Protein AF-A0A7S0VE17-F1 (afdb_monomer)

Organism: NCBI:txid464990

Solvent-accessible surface area (backbone atoms only — not comparable to full-atom values): 16780 Å² total; per-residue (Å²): 144,73,72,79,70,65,70,71,72,68,71,77,68,76,88,49,79,83,66,73,62,49,96,49,45,29,38,53,31,46,80,70,51,52,77,35,97,56,51,27,47,42,39,51,34,62,73,47,66,55,60,47,81,55,97,89,30,72,47,48,96,43,49,36,30,63,94,90,45,58,35,75,76,34,71,65,44,53,53,54,26,74,38,60,50,31,29,39,38,34,48,40,56,82,88,60,76,95,83,71,59,54,92,38,72,60,23,47,42,59,44,38,19,27,15,42,39,12,38,38,39,37,29,15,44,70,60,48,46,49,49,49,21,65,56,69,73,51,69,64,40,72,39,59,82,83,74,54,64,54,61,22,37,53,44,92,81,49,59,78,60,46,67,83,36,69,62,64,43,78,58,51,76,85,46,40,42,33,28,30,53,88,34,53,59,81,52,51,44,70,33,19,30,50,99,51,22,29,40,25,36,36,32,46,41,25,30,26,52,44,94,50,86,96,49,72,65,38,82,46,54,58,86,49,34,68,57,36,39,74,72,75,23,60,49,39,49,18,31,46,33,42,35,12,46,33,48,67,67,83,81,87,57,72,62,53,50,49,51,53,21,58,56,37,59,54,23,72,84,55,56,70,73,57,82,82,77,85,80,80,80,80,78,78,83,78,86,81,85,86,86,87,84,137

Mean predicted aligned error: 10.0 Å

Radius of gyration: 21.54 Å; Cα contacts (8 Å, |Δi|>4): 539; chains: 1; bounding box: 87×43×61 Å

Secondary structure (DSSP, 8-state):
--STTGGGS----TT-SS----TTEEEE--HHHHT-SSSHHHHHHHHTT--EEETTEEE-TTEE-BTTB-GGGSHHHHHHHSSSS-EEEE---SS------TTSHHHHHHHHHHHTT-EEEE--SHHHHHHHHHHHT----BPPTTT---PEEEPS---GGGTTS-SEE---GGGB--EEGGGPPTTEEEEEE-SSEEEEEEEEEEEE--SSTTPPPEEE-TTTHHHHHHTT--EEEEEEEEE-B---SPSP-HHHHHHHHHHHTT-HHHHTTS--------------------

pLDDT: mean 80.62, std 21.05, range [25.28, 98.31]

Foldseek 3Di:
DPPPPVVVPPPPPPPDVVAAFFPQEAEAAEPVNFQDCAFQSVLLCVLNVAADDDPNTGDHPRYQDDDPDHRLNDPVLVVLLQAAQHEYEYAPPPPDQDDDDCQDPSLLSVLSNFQNAYEYEYAADPSVVVVCCRSQVAQWAWDDCPPDADFWAFDPDDQPLCPSADRTAHRDDQQFTWIFPVRADAQKDAGTHDPTTGQKIKHKWKWWADPDPPDGTDTDHPVCQVVSVVVVIHMGIYMYIYRHGNSRDDDDHSVSSVSSSSSCSSHPVSVVPDDDDDPDDPDDDDDDDDDDDD

Sequence (294 aa):
SGEASELLLKSHLAAHEPYSPPSNMYLWWGDTTNHRFAGSGEHIRHTLQMGTIEGGEWRDPMFMGNNGVAAFRSQRFRRISESCCSTIVFPPFEWDFPVYNTHKIIGQRLRNYVANGNMLVLTGGIMEIEFINRYYFFNIEPADGNYSPGPFNMLPDVPAAMKECPRVLPQKGIAVTAVKKESLPSGAQVLWGTPRSSAVFQIKFCEAENSMEGMPPVKVLPRDCPASEKAGRPCSCGHVMYIGYNFQEQYPTRYDQVLRAAAEVMAPNYSALKPAHPHGTKLHASTGGGGGGE

Structure (mmCIF, N/CA/C/O backbone):
data_AF-A0A7S0VE17-F1
#
_entry.id   AF-A0A7S0VE17-F1
#
loop_
_atom_site.group_PDB
_atom_site.id
_atom_site.type_symbol
_atom_site.label_atom_id
_atom_site.label_alt_id
_atom_site.label_comp_id
_atom_site.label_asym_id
_atom_site.label_entity_id
_atom_site.label_seq_id
_atom_site.pdbx_PDB_ins_code
_atom_site.Cartn_x
_atom_site.Cartn_y
_atom_site.Cartn_z
_atom_site.occupancy
_atom_site.B_iso_or_equiv
_atom_site.auth_seq_id
_atom_site.auth_comp_id
_atom_site.auth_asym_id
_atom_site.auth_atom_id
_atom_site.pdbx_PDB_model_num
ATOM 1 N N . SER A 1 1 ? 16.541 -20.727 -34.807 1.00 39.53 1 SER A N 1
ATOM 2 C CA . SER A 1 1 ? 16.783 -20.120 -33.479 1.00 39.53 1 SER A CA 1
ATOM 3 C C . SER A 1 1 ? 16.076 -18.766 -33.312 1.00 39.53 1 SER A C 1
ATOM 5 O O . SER A 1 1 ? 16.600 -17.897 -32.631 1.00 39.53 1 SER A O 1
ATOM 7 N N . GLY A 1 2 ? 14.866 -18.585 -33.866 1.00 34.31 2 GLY A N 1
ATOM 8 C CA . GLY A 1 2 ? 14.138 -17.303 -33.817 1.00 34.31 2 GLY A CA 1
ATOM 9 C C . GLY A 1 2 ? 12.806 -17.318 -33.055 1.00 34.31 2 GLY A C 1
ATOM 10 O O . GLY A 1 2 ? 12.307 -16.257 -32.717 1.00 34.31 2 GLY A O 1
ATOM 11 N N . GLU A 1 3 ? 12.242 -18.484 -32.727 1.00 30.81 3 GLU A N 1
ATOM 12 C CA . GLU A 1 3 ? 10.857 -18.575 -32.216 1.00 30.81 3 GLU A CA 1
ATOM 13 C C . GLU A 1 3 ? 10.717 -18.528 -30.684 1.00 30.81 3 GLU A C 1
ATOM 15 O O . GLU A 1 3 ? 9.620 -18.341 -30.167 1.00 30.81 3 GLU A O 1
ATOM 20 N N . ALA A 1 4 ? 11.809 -18.654 -29.924 1.00 33.19 4 ALA A N 1
ATOM 21 C CA . ALA A 1 4 ? 11.736 -18.682 -28.458 1.00 33.19 4 ALA A CA 1
ATOM 22 C C . ALA A 1 4 ? 11.635 -17.285 -27.808 1.00 33.19 4 ALA A C 1
ATOM 24 O O . ALA A 1 4 ? 11.256 -17.181 -26.644 1.00 33.19 4 ALA A O 1
ATOM 25 N N . SER A 1 5 ? 11.958 -16.212 -28.543 1.00 38.53 5 SER A N 1
ATOM 26 C CA . SER A 1 5 ? 11.985 -14.843 -27.998 1.00 38.53 5 SER A CA 1
ATOM 27 C C . SER A 1 5 ? 10.637 -14.119 -28.124 1.00 38.53 5 SER A C 1
ATOM 29 O O . SER A 1 5 ? 10.298 -13.285 -27.289 1.00 38.53 5 SER A O 1
ATOM 31 N N . GLU A 1 6 ? 9.818 -14.478 -29.117 1.00 31.83 6 GLU A N 1
ATOM 32 C CA . GLU A 1 6 ? 8.491 -13.875 -29.329 1.00 31.83 6 GLU A CA 1
ATOM 33 C C . GLU A 1 6 ? 7.414 -14.435 -28.383 1.00 31.83 6 GLU A C 1
ATOM 35 O O . GLU A 1 6 ? 6.418 -13.772 -28.088 1.00 31.83 6 GLU A O 1
ATOM 40 N N . LEU A 1 7 ? 7.634 -15.631 -27.829 1.00 31.94 7 LEU A N 1
ATOM 41 C CA . LEU A 1 7 ? 6.684 -16.310 -26.942 1.00 31.94 7 LEU A CA 1
ATOM 42 C C . LEU A 1 7 ? 6.695 -15.796 -25.490 1.00 31.94 7 LEU A C 1
ATOM 44 O O . LEU A 1 7 ? 5.821 -16.162 -24.706 1.00 31.94 7 LEU A O 1
ATOM 48 N N . LEU A 1 8 ? 7.638 -14.919 -25.129 1.00 34.59 8 LEU A N 1
ATOM 49 C CA . LEU A 1 8 ? 7.691 -14.262 -23.814 1.00 34.59 8 LEU A CA 1
ATOM 50 C C . LEU A 1 8 ? 7.030 -12.875 -23.791 1.00 34.59 8 LEU A C 1
ATOM 52 O O . LEU A 1 8 ? 6.874 -12.310 -22.708 1.00 34.59 8 LEU A O 1
ATOM 56 N N . LEU A 1 9 ? 6.602 -12.351 -24.947 1.00 34.59 9 LEU A N 1
ATOM 57 C CA . LEU A 1 9 ? 5.995 -11.018 -25.069 1.00 34.59 9 LEU A CA 1
ATOM 58 C C . LEU A 1 9 ? 4.461 -11.021 -25.166 1.00 34.59 9 LEU A C 1
ATOM 60 O O . LEU A 1 9 ? 3.848 -9.962 -25.239 1.00 34.59 9 LEU A O 1
ATOM 64 N N . LYS A 1 10 ? 3.821 -12.195 -25.120 1.00 34.25 10 LYS A N 1
ATOM 65 C CA . LYS A 1 10 ? 2.372 -12.321 -24.904 1.00 34.25 10 LYS A CA 1
ATOM 66 C C . LYS A 1 10 ? 2.094 -12.580 -23.425 1.00 34.25 10 LYS A C 1
ATOM 68 O O . LYS A 1 10 ? 1.524 -13.603 -23.051 1.00 34.25 10 LYS A O 1
ATOM 73 N N . SER A 1 11 ? 2.519 -11.666 -22.552 1.00 37.28 11 SER A N 1
ATOM 74 C CA . SER A 1 11 ? 1.930 -11.600 -21.216 1.00 37.28 11 SER A CA 1
ATOM 75 C C . SER A 1 11 ? 0.496 -11.114 -21.398 1.00 37.28 11 SER A C 1
ATOM 77 O O . SER A 1 11 ? 0.234 -9.926 -21.535 1.00 37.28 11 SER A O 1
ATOM 79 N N . HIS A 1 12 ? -0.428 -12.069 -21.487 1.00 38.47 12 HIS A N 1
ATOM 80 C CA . HIS A 1 12 ? -1.866 -11.853 -21.557 1.00 38.47 12 HIS A CA 1
ATOM 81 C C . HIS A 1 12 ? -2.303 -10.748 -20.578 1.00 38.47 12 HIS A C 1
ATOM 83 O O . HIS A 1 12 ? -2.463 -10.994 -19.388 1.00 38.47 12 HIS A O 1
ATOM 89 N N . LEU A 1 13 ? -2.520 -9.534 -21.091 1.00 42.06 13 LEU A N 1
ATOM 90 C CA . LEU A 1 13 ? -3.211 -8.418 -20.430 1.00 42.06 13 LEU A CA 1
ATOM 91 C C . LEU A 1 13 ? -4.742 -8.634 -20.451 1.00 42.06 13 LEU A C 1
ATOM 93 O O . LEU A 1 13 ? -5.522 -7.693 -20.386 1.00 42.06 13 LEU A O 1
ATOM 97 N N . ALA A 1 14 ? -5.183 -9.888 -20.578 1.00 40.91 14 ALA A N 1
ATOM 98 C CA . ALA A 1 14 ? -6.466 -10.255 -21.167 1.00 40.91 14 ALA A CA 1
ATOM 99 C C . ALA A 1 14 ? -7.702 -10.034 -20.280 1.00 40.91 14 ALA A C 1
ATOM 101 O O . ALA A 1 14 ? -8.803 -10.325 -20.733 1.00 40.91 14 ALA A O 1
ATOM 102 N N . ALA A 1 15 ? -7.575 -9.537 -19.048 1.00 45.28 15 ALA A N 1
ATOM 103 C CA . ALA A 1 15 ? -8.759 -9.387 -18.202 1.00 45.28 15 ALA A CA 1
ATOM 104 C C . ALA A 1 15 ? -9.607 -8.156 -18.572 1.00 45.28 15 ALA A C 1
ATOM 106 O O . ALA A 1 15 ? -10.829 -8.245 -18.539 1.00 45.28 15 ALA A O 1
ATOM 107 N N . HIS A 1 16 ? -8.997 -7.041 -18.988 1.00 48.03 16 HIS A N 1
ATOM 108 C CA . HIS A 1 16 ? -9.718 -5.799 -19.281 1.00 48.03 16 HIS A CA 1
ATOM 109 C C . HIS A 1 16 ? -8.910 -4.929 -20.248 1.00 48.03 16 HIS A C 1
ATOM 111 O O . HIS A 1 16 ? -8.152 -4.075 -19.802 1.00 48.03 16 HIS A O 1
ATOM 117 N N . GLU A 1 17 ? -9.042 -5.132 -21.562 1.00 53.75 17 GLU A N 1
ATOM 118 C CA . GLU A 1 17 ? -8.646 -4.106 -22.534 1.00 53.75 17 GLU A CA 1
ATOM 119 C C . GLU A 1 17 ? -9.876 -3.506 -23.239 1.00 53.75 17 GLU A C 1
ATOM 121 O O . GLU A 1 17 ? -10.724 -4.262 -23.720 1.00 53.75 17 GLU A O 1
ATOM 126 N N . PRO A 1 18 ? -9.977 -2.163 -23.318 1.00 66.56 18 PRO A N 1
ATOM 127 C CA . PRO A 1 18 ? -9.096 -1.201 -22.652 1.00 66.56 18 PRO A CA 1
ATOM 128 C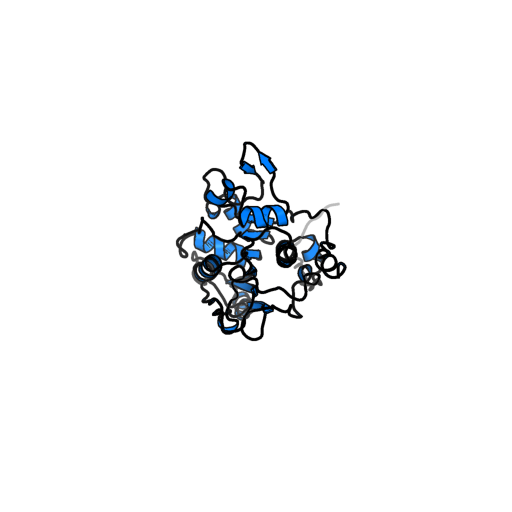 C . PRO A 1 18 ? -9.277 -1.247 -21.123 1.00 66.56 18 PRO A C 1
ATOM 130 O O . PRO A 1 18 ? -10.398 -1.328 -20.622 1.00 66.56 18 PRO A O 1
ATOM 133 N N . TYR A 1 19 ? -8.163 -1.232 -20.385 1.00 75.56 19 TYR A N 1
ATOM 134 C CA . TYR A 1 19 ? -8.188 -1.161 -18.923 1.00 75.56 19 TYR A CA 1
ATOM 135 C C . TYR A 1 19 ? -8.716 0.211 -18.529 1.00 75.56 19 TYR A C 1
ATOM 137 O O . TYR A 1 19 ? -8.306 1.210 -19.102 1.00 75.56 19 TYR A O 1
ATOM 145 N N . SER A 1 20 ? -9.593 0.284 -17.537 1.00 82.19 20 SER A N 1
ATOM 146 C CA . SER A 1 20 ? -9.998 1.562 -16.957 1.00 82.19 20 SER A CA 1
ATOM 147 C C . SER A 1 20 ? -9.753 1.523 -15.455 1.00 82.19 20 SER A C 1
ATOM 149 O O . SER A 1 20 ? -10.203 0.564 -14.816 1.00 82.19 20 SER A O 1
ATOM 151 N N . PRO A 1 21 ? -9.093 2.536 -14.871 1.00 86.69 21 PRO A N 1
ATOM 152 C CA . PRO A 1 21 ? -8.881 2.578 -13.433 1.00 86.69 21 PRO A CA 1
ATOM 153 C C . PRO A 1 21 ? -10.227 2.564 -12.682 1.00 86.69 21 PRO A C 1
ATOM 155 O O . PRO A 1 21 ? -11.172 3.236 -13.109 1.00 86.69 21 PRO A O 1
ATOM 158 N N . PRO A 1 22 ? -10.345 1.835 -11.556 1.00 89.81 22 PRO A N 1
ATOM 159 C CA . PRO A 1 22 ? -11.545 1.876 -10.725 1.00 89.81 22 PRO A CA 1
ATOM 160 C C . PRO A 1 22 ? -11.875 3.302 -10.260 1.00 89.81 22 PRO A C 1
ATOM 162 O O . PRO A 1 22 ? -10.989 4.062 -9.877 1.00 89.81 22 PRO A O 1
ATOM 165 N N . SER A 1 23 ? -13.162 3.661 -10.212 1.00 89.69 23 SER A N 1
ATOM 166 C CA . SER A 1 23 ? -13.611 5.020 -9.846 1.00 89.69 23 SER A CA 1
ATOM 167 C C . SER A 1 23 ? -13.314 5.420 -8.394 1.00 89.69 23 SER A C 1
ATOM 169 O O . SER A 1 23 ? -13.453 6.582 -8.023 1.00 89.69 23 SER A O 1
ATOM 171 N N . ASN A 1 24 ? -12.966 4.445 -7.557 1.00 90.94 24 ASN A N 1
ATOM 172 C CA . ASN A 1 24 ? -12.585 4.585 -6.155 1.00 90.94 24 ASN A CA 1
ATOM 173 C C . ASN A 1 24 ? -11.068 4.430 -5.937 1.00 90.94 24 ASN A C 1
ATOM 175 O O . ASN A 1 24 ? -10.629 4.254 -4.797 1.00 90.94 24 ASN A O 1
ATOM 179 N N . MET A 1 25 ? -10.278 4.457 -7.013 1.00 93.12 25 MET A N 1
ATOM 180 C CA . MET A 1 25 ? -8.826 4.421 -6.957 1.00 93.12 25 MET A CA 1
ATOM 181 C C . MET A 1 25 ? -8.246 5.831 -7.011 1.00 93.12 25 MET A C 1
ATOM 183 O O . MET A 1 25 ? -8.617 6.648 -7.848 1.00 93.12 25 MET A O 1
ATOM 187 N N . TYR A 1 26 ? -7.278 6.075 -6.140 1.00 93.75 26 TYR A N 1
ATOM 188 C CA . TYR A 1 26 ? -6.488 7.288 -6.065 1.00 93.75 26 TYR A CA 1
ATOM 189 C C . TYR A 1 26 ? -5.015 6.952 -6.271 1.00 93.75 26 TYR A C 1
ATOM 191 O O . TYR A 1 26 ? -4.541 5.903 -5.832 1.00 93.75 26 TYR A O 1
ATOM 199 N N . LEU A 1 27 ? -4.276 7.873 -6.879 1.00 92.06 27 LEU A N 1
ATOM 200 C CA . LEU A 1 27 ? -2.826 7.769 -7.010 1.00 92.06 27 LEU A CA 1
ATOM 201 C C . LEU A 1 27 ? -2.178 8.829 -6.130 1.00 92.06 27 LEU A C 1
ATOM 203 O O . LEU A 1 27 ? -2.486 10.016 -6.252 1.00 92.06 27 LEU A O 1
ATOM 207 N N . TRP A 1 28 ? -1.290 8.415 -5.233 1.00 89.81 28 TRP A N 1
ATOM 208 C CA . TRP A 1 28 ? -0.399 9.353 -4.571 1.00 89.81 28 TRP A CA 1
ATOM 209 C C . TRP A 1 28 ? 0.559 9.946 -5.598 1.00 89.81 28 TRP A C 1
ATOM 211 O O . TRP A 1 28 ? 1.263 9.221 -6.296 1.00 89.81 28 TRP A O 1
ATOM 221 N N . TRP A 1 29 ? 0.542 11.272 -5.700 1.00 83.12 29 TRP A N 1
ATOM 222 C CA . TRP A 1 29 ? 1.288 12.010 -6.705 1.00 83.12 29 TRP A CA 1
ATOM 223 C C . TRP A 1 29 ? 2.039 13.136 -5.997 1.00 83.12 29 TRP A C 1
ATOM 225 O O . TRP A 1 29 ? 1.456 14.149 -5.611 1.00 83.12 29 TRP A O 1
ATOM 235 N N . GLY A 1 30 ? 3.316 12.887 -5.701 1.00 71.94 30 GLY A N 1
ATOM 236 C CA . GLY A 1 30 ? 4.183 13.844 -5.017 1.00 71.94 30 GLY A CA 1
ATOM 237 C C . GLY A 1 30 ? 4.516 15.056 -5.889 1.00 71.94 30 GLY A C 1
ATOM 238 O O . GLY A 1 30 ? 4.427 14.996 -7.118 1.00 71.94 30 GLY A O 1
ATOM 239 N N . ASP A 1 31 ? 4.942 16.149 -5.253 1.00 67.38 31 ASP A N 1
ATOM 240 C CA . ASP A 1 31 ? 5.315 17.384 -5.953 1.00 67.38 31 ASP A CA 1
ATOM 241 C C . ASP A 1 31 ? 6.483 17.136 -6.930 1.00 67.38 31 ASP A C 1
ATOM 243 O O . ASP A 1 31 ? 6.459 17.604 -8.066 1.00 67.38 31 ASP A O 1
ATOM 247 N N . THR A 1 32 ? 7.482 16.330 -6.553 1.00 66.69 32 THR A N 1
ATOM 248 C CA . THR A 1 32 ? 8.601 15.986 -7.451 1.00 66.69 32 THR A CA 1
ATOM 249 C C . THR A 1 32 ? 8.223 14.938 -8.494 1.00 66.69 32 THR A C 1
ATOM 251 O O . THR A 1 32 ? 8.805 14.929 -9.581 1.00 66.69 32 THR A O 1
ATOM 254 N N . THR A 1 33 ? 7.243 14.079 -8.192 1.00 66.56 33 THR A N 1
ATOM 255 C CA . THR A 1 33 ? 6.711 13.090 -9.138 1.00 66.56 33 THR A CA 1
ATOM 256 C C . THR A 1 33 ? 6.011 13.782 -10.308 1.00 66.56 33 THR A C 1
ATOM 258 O O . THR A 1 33 ? 6.174 13.366 -11.450 1.00 66.56 33 THR A O 1
ATOM 261 N N . ASN A 1 34 ? 5.301 14.887 -10.055 1.00 60.50 34 ASN A N 1
ATOM 262 C CA . ASN A 1 34 ? 4.524 15.584 -11.081 1.00 60.50 34 ASN A CA 1
ATOM 263 C C . ASN A 1 34 ? 5.372 16.292 -12.151 1.00 60.50 34 ASN A C 1
ATOM 265 O O . ASN A 1 34 ? 4.944 16.428 -13.293 1.00 60.50 34 ASN A O 1
ATOM 269 N N . HIS A 1 35 ? 6.588 16.720 -11.808 1.00 60.75 35 HIS A N 1
ATOM 270 C CA . HIS A 1 35 ? 7.468 17.443 -12.734 1.00 60.75 35 HIS A CA 1
ATOM 271 C C . HIS A 1 35 ? 8.381 16.531 -13.565 1.00 60.75 35 HIS A C 1
ATOM 273 O O . HIS A 1 35 ? 9.180 17.020 -14.366 1.00 60.75 35 HIS A O 1
ATOM 279 N N . ARG A 1 36 ? 8.303 15.208 -13.377 1.00 64.75 36 ARG A N 1
ATOM 280 C CA . ARG A 1 36 ? 9.172 14.241 -14.052 1.00 64.75 36 ARG A CA 1
ATOM 281 C C . ARG A 1 36 ? 8.337 13.250 -14.856 1.00 64.75 36 ARG A C 1
ATOM 283 O O . ARG A 1 36 ? 7.769 12.315 -14.311 1.00 64.75 36 ARG A O 1
ATOM 290 N N . PHE A 1 37 ? 8.346 13.410 -16.179 1.00 68.69 37 PHE A N 1
ATOM 291 C CA . PHE A 1 37 ? 7.740 12.482 -17.151 1.00 68.69 37 PHE A CA 1
ATOM 292 C C . PHE A 1 37 ? 8.528 11.164 -17.317 1.00 68.69 37 PHE A C 1
ATOM 294 O O . PHE A 1 37 ? 8.578 10.591 -18.402 1.00 68.69 37 PHE A O 1
ATOM 301 N N . ALA A 1 38 ? 9.232 10.719 -16.276 1.00 72.75 38 ALA A N 1
ATOM 302 C CA . ALA A 1 38 ? 10.107 9.554 -16.303 1.00 72.75 38 ALA A CA 1
ATOM 303 C C . ALA A 1 38 ? 10.227 8.934 -14.904 1.00 72.75 38 ALA A C 1
ATOM 305 O O . ALA A 1 38 ? 9.981 9.597 -13.897 1.00 72.75 38 ALA A O 1
ATOM 306 N N . GLY A 1 39 ? 10.665 7.676 -14.850 1.00 82.19 39 GLY A N 1
ATOM 307 C CA . GLY A 1 39 ? 10.854 6.932 -13.604 1.00 82.19 39 GLY A CA 1
ATOM 308 C C . GLY A 1 39 ? 9.593 6.202 -13.145 1.00 82.19 39 GLY A C 1
ATOM 309 O O . GLY A 1 39 ? 8.643 6.017 -13.906 1.00 82.19 39 GLY A O 1
ATOM 310 N N . SER A 1 40 ? 9.590 5.775 -11.886 1.00 87.44 40 SER A N 1
ATOM 311 C CA . SER A 1 40 ? 8.615 4.805 -11.368 1.00 87.44 40 SER A CA 1
ATOM 312 C C . SER A 1 40 ? 7.205 5.359 -11.156 1.00 87.44 40 SER A C 1
ATOM 314 O O . SER A 1 40 ? 6.229 4.611 -11.188 1.00 87.44 40 SER A O 1
ATOM 316 N N . GLY A 1 41 ? 7.074 6.672 -10.952 1.00 87.69 41 GLY A N 1
ATOM 317 C CA . GLY A 1 41 ? 5.771 7.341 -10.879 1.00 87.69 41 GLY A CA 1
ATOM 318 C C . GLY A 1 41 ? 5.063 7.347 -12.228 1.00 87.69 41 GLY A C 1
ATOM 319 O O . GLY A 1 41 ? 3.925 6.889 -12.328 1.00 87.69 41 GLY A O 1
ATOM 320 N N . GLU A 1 42 ? 5.770 7.782 -13.276 1.00 86.44 42 GLU A N 1
ATOM 321 C CA . GLU A 1 42 ? 5.290 7.696 -14.660 1.00 86.44 42 GLU A CA 1
ATOM 322 C C . GLU A 1 42 ? 4.994 6.239 -15.032 1.00 86.44 42 GLU A C 1
ATOM 324 O O . GLU A 1 42 ? 3.887 5.961 -15.500 1.00 86.44 42 GLU A O 1
ATOM 329 N N . HIS A 1 43 ? 5.926 5.337 -14.657 1.00 89.00 43 HIS A N 1
ATOM 330 C CA . HIS A 1 43 ? 5.737 3.916 -14.323 1.00 89.00 43 HIS A CA 1
ATOM 331 C C . HIS A 1 43 ? 4.257 3.520 -14.167 1.00 89.00 43 HIS A C 1
ATOM 333 O O . HIS A 1 43 ? 3.479 3.163 -15.056 1.00 89.00 43 HIS A O 1
ATOM 339 N N . ILE A 1 44 ? 3.852 3.676 -12.926 1.00 90.88 44 ILE A N 1
ATOM 340 C CA . ILE A 1 44 ? 2.571 3.271 -12.385 1.00 90.88 44 ILE A CA 1
ATOM 341 C C . ILE A 1 44 ? 1.413 4.036 -13.013 1.00 90.88 44 ILE A C 1
ATOM 343 O O . ILE A 1 44 ? 0.388 3.422 -13.306 1.00 90.88 44 ILE A O 1
ATOM 347 N N . ARG A 1 45 ? 1.578 5.335 -13.284 1.00 90.62 45 ARG A N 1
ATOM 348 C CA . ARG A 1 45 ? 0.552 6.162 -13.926 1.00 90.62 45 ARG A CA 1
ATOM 349 C C . ARG A 1 45 ? 0.130 5.589 -15.279 1.00 90.62 45 ARG A C 1
ATOM 351 O O . ARG A 1 45 ? -1.064 5.439 -15.530 1.00 90.62 45 ARG A O 1
ATOM 358 N N . HIS A 1 46 ? 1.091 5.236 -16.132 1.00 89.31 46 HIS A N 1
ATOM 359 C CA . HIS A 1 46 ? 0.810 4.627 -17.431 1.00 89.31 46 HIS A CA 1
ATOM 360 C C . HIS A 1 46 ? 0.202 3.225 -17.278 1.00 89.31 46 HIS A C 1
ATOM 362 O O . HIS A 1 46 ? -0.781 2.906 -17.946 1.00 89.31 46 HIS A O 1
ATOM 368 N N . THR A 1 47 ? 0.721 2.398 -16.358 1.00 90.31 47 THR A N 1
ATOM 369 C CA . THR A 1 47 ? 0.172 1.054 -16.094 1.00 90.31 47 THR A CA 1
ATOM 370 C C . THR A 1 47 ? -1.289 1.103 -15.653 1.00 90.31 47 THR A C 1
ATOM 372 O O . THR A 1 47 ? -2.070 0.244 -16.069 1.00 90.31 47 THR A O 1
ATOM 375 N N . LEU A 1 48 ? -1.655 2.111 -14.858 1.00 92.00 48 LEU A N 1
ATOM 376 C CA . LEU A 1 48 ? -3.005 2.348 -14.345 1.00 92.00 48 LEU A CA 1
ATOM 377 C C . LEU A 1 48 ? -3.849 3.279 -15.233 1.00 92.00 48 LEU A C 1
ATOM 379 O O . LEU A 1 48 ? -4.985 3.577 -14.878 1.00 92.00 48 LEU A O 1
ATOM 383 N N . GLN A 1 49 ? -3.315 3.730 -16.371 1.00 90.19 49 GLN A N 1
ATOM 384 C CA . GLN A 1 49 ? -3.985 4.622 -17.323 1.00 90.19 49 GLN A CA 1
ATOM 385 C C . GLN A 1 49 ? -4.636 5.855 -16.670 1.00 90.19 49 GLN A C 1
ATOM 387 O O . GLN A 1 49 ? -5.785 6.188 -16.952 1.00 90.19 49 GLN A O 1
ATOM 392 N N . MET A 1 50 ? -3.904 6.530 -15.780 1.00 89.31 50 MET A N 1
ATOM 393 C CA . MET A 1 50 ? -4.412 7.712 -15.076 1.00 89.31 50 MET A CA 1
ATOM 394 C C . MET A 1 50 ? -3.866 9.025 -15.637 1.00 89.31 50 MET A C 1
ATOM 396 O O . MET A 1 50 ? -2.689 9.128 -15.993 1.00 89.31 50 MET A O 1
ATOM 400 N N . GLY A 1 51 ? -4.706 10.055 -15.614 1.00 85.81 51 GLY A N 1
ATOM 401 C CA . GLY A 1 51 ? -4.360 11.432 -15.928 1.00 85.81 51 GLY A CA 1
ATOM 402 C C . GLY A 1 51 ? -4.149 11.757 -17.403 1.00 85.81 51 GLY A C 1
ATOM 403 O O . GLY A 1 51 ? -3.884 10.903 -18.250 1.00 85.81 51 GLY A O 1
ATOM 404 N N . THR A 1 52 ? -4.238 13.053 -17.688 1.00 86.44 52 THR A N 1
ATOM 405 C CA . THR A 1 52 ? -3.962 13.679 -18.985 1.00 86.44 52 THR A CA 1
ATOM 406 C C . THR A 1 52 ? -2.926 14.790 -18.821 1.00 86.44 52 THR A C 1
ATOM 408 O O . THR A 1 52 ? -2.731 15.312 -17.722 1.00 86.44 52 THR A O 1
ATOM 411 N N . ILE A 1 53 ? -2.228 15.144 -19.903 1.00 83.94 53 ILE A N 1
ATOM 412 C CA . ILE A 1 53 ? -1.289 16.273 -19.890 1.00 83.94 53 ILE A CA 1
ATOM 413 C C . ILE A 1 53 ? -2.066 17.563 -20.143 1.00 83.94 53 ILE A C 1
ATOM 415 O O . ILE A 1 53 ? -2.674 17.731 -21.200 1.00 83.94 53 ILE A O 1
ATOM 419 N N . GLU A 1 54 ? -1.985 18.499 -19.203 1.00 82.38 54 GLU A N 1
ATOM 420 C CA . GLU A 1 54 ? -2.550 19.843 -19.314 1.00 82.38 54 GLU A CA 1
ATOM 421 C C . GLU A 1 54 ? -1.530 20.866 -18.810 1.00 82.38 54 GLU A C 1
ATOM 423 O O . GLU A 1 54 ? -1.061 20.785 -17.676 1.00 82.38 54 GLU A O 1
ATOM 428 N N . GLY A 1 55 ? -1.158 21.835 -19.652 1.00 80.44 55 GLY A N 1
ATOM 429 C CA . GLY A 1 55 ? -0.203 22.883 -19.264 1.00 80.44 55 GLY A CA 1
ATOM 430 C C . GLY A 1 55 ? 1.212 22.378 -18.947 1.00 80.44 55 GLY A C 1
ATOM 431 O O . GLY A 1 55 ? 1.945 23.061 -18.242 1.00 80.44 55 GLY A O 1
ATOM 432 N N . GLY A 1 56 ? 1.597 21.201 -19.454 1.00 79.81 56 GLY A N 1
ATOM 433 C CA . GLY A 1 56 ? 2.902 20.595 -19.169 1.00 79.81 56 GLY A CA 1
ATOM 434 C C . GLY A 1 56 ? 2.972 19.854 -17.831 1.00 79.81 56 GLY A C 1
ATOM 435 O O . GLY A 1 56 ? 4.069 19.592 -17.350 1.00 79.81 56 GLY A O 1
ATOM 436 N N . GLU A 1 57 ? 1.828 19.503 -17.242 1.00 78.88 57 GLU A N 1
ATOM 437 C CA . GLU A 1 57 ? 1.731 18.714 -16.012 1.00 78.88 57 GLU A CA 1
ATOM 438 C C . GLU A 1 57 ? 0.703 17.595 -16.181 1.00 78.88 57 GLU A C 1
ATOM 440 O O . GLU A 1 57 ? -0.271 17.743 -16.926 1.00 78.88 57 GLU A O 1
ATOM 445 N N . TRP A 1 58 ? 0.886 16.489 -15.458 1.00 83.88 58 TRP A N 1
ATOM 446 C CA . TRP A 1 58 ? -0.148 15.465 -15.376 1.00 83.88 58 TRP A CA 1
ATOM 447 C C . TRP A 1 58 ? -1.268 15.916 -14.442 1.00 83.88 58 TRP A C 1
ATOM 449 O O . TRP A 1 58 ? -1.040 16.328 -13.301 1.00 83.88 58 TRP A O 1
ATOM 459 N N . ARG A 1 59 ? -2.508 15.814 -14.919 1.00 82.94 59 ARG A N 1
ATOM 460 C CA . ARG A 1 59 ? -3.700 16.180 -14.157 1.00 82.94 59 ARG A CA 1
ATOM 461 C C . ARG A 1 59 ? -4.699 15.042 -14.154 1.00 82.94 59 ARG A C 1
ATOM 463 O O . ARG A 1 59 ? -5.022 14.475 -15.190 1.00 82.94 59 ARG A O 1
ATOM 470 N N . ASP A 1 60 ? -5.194 14.733 -12.962 1.00 86.12 60 ASP A N 1
ATOM 471 C CA . ASP A 1 60 ? -6.284 13.791 -12.756 1.00 86.12 60 ASP A CA 1
ATOM 472 C C . ASP A 1 60 ? -7.053 14.182 -11.482 1.00 86.12 60 ASP A C 1
ATOM 474 O O . ASP A 1 60 ? -6.431 14.521 -10.462 1.00 86.12 60 ASP A O 1
ATOM 478 N N . PRO A 1 61 ? -8.398 14.146 -11.479 1.00 85.19 61 PRO A N 1
ATOM 479 C CA . PRO A 1 61 ? -9.181 14.371 -10.268 1.00 85.19 61 PRO A CA 1
ATOM 480 C C . PRO A 1 61 ? -8.907 13.348 -9.153 1.00 85.19 61 PRO A C 1
ATOM 482 O O . PRO A 1 61 ? -9.270 13.616 -8.010 1.00 85.19 61 PRO A O 1
ATOM 485 N N . MET A 1 62 ? -8.266 12.218 -9.438 1.00 89.06 62 MET A N 1
ATOM 486 C CA . MET A 1 62 ? -7.921 11.166 -8.480 1.00 89.06 62 MET A CA 1
ATOM 487 C C . MET A 1 62 ? -6.464 11.219 -8.006 1.00 89.06 62 MET A C 1
ATOM 489 O O . MET A 1 62 ? -6.060 10.409 -7.169 1.00 89.06 62 MET A O 1
ATOM 493 N N . PHE A 1 63 ? -5.675 12.201 -8.450 1.00 88.31 63 PHE A N 1
ATOM 494 C CA . PHE A 1 63 ? -4.343 12.427 -7.889 1.00 88.31 63 PHE A CA 1
ATOM 495 C C . PHE A 1 63 ? -4.414 13.047 -6.491 1.00 88.31 63 PHE A C 1
ATOM 497 O O . PHE A 1 63 ? -5.183 13.976 -6.207 1.00 88.31 63 PHE A O 1
ATOM 504 N N . MET A 1 64 ? -3.604 12.500 -5.592 1.00 83.62 64 MET A N 1
ATOM 505 C CA . MET A 1 64 ? -3.484 12.890 -4.195 1.00 83.62 64 MET A CA 1
ATOM 506 C C . MET A 1 64 ? -2.199 13.699 -4.034 1.00 83.62 64 MET A C 1
ATOM 508 O O . MET A 1 64 ? -1.134 13.122 -3.838 1.00 83.62 64 MET A O 1
ATOM 512 N N . GLY A 1 65 ? -2.328 15.025 -4.099 1.00 71.62 65 GLY A N 1
ATOM 513 C CA . GLY A 1 65 ? -1.199 15.961 -4.136 1.00 71.62 65 GLY A CA 1
ATOM 514 C C . GLY A 1 65 ? -1.077 16.592 -5.520 1.00 71.62 65 GLY A C 1
ATOM 515 O O . GLY A 1 65 ? -0.841 15.907 -6.505 1.00 71.62 65 GLY A O 1
ATOM 516 N N . ASN A 1 66 ? -1.357 17.890 -5.613 1.00 60.12 66 ASN A N 1
ATOM 517 C CA . ASN A 1 66 ? -1.079 18.695 -6.802 1.00 60.12 66 ASN A CA 1
ATOM 518 C C . ASN A 1 66 ? -1.025 20.175 -6.388 1.00 60.12 66 ASN A C 1
ATOM 520 O O . ASN A 1 66 ? -1.699 20.572 -5.429 1.00 60.12 66 ASN A O 1
ATOM 524 N N . ASN A 1 67 ? -0.266 20.991 -7.121 1.00 51.25 67 ASN A N 1
ATOM 525 C CA . ASN A 1 67 ? -0.221 22.449 -6.991 1.00 51.25 67 ASN A CA 1
ATOM 526 C C . ASN A 1 67 ? 0.128 22.954 -5.572 1.00 51.25 67 ASN A C 1
ATOM 528 O O . ASN A 1 67 ? -0.515 23.871 -5.060 1.00 51.25 67 ASN A O 1
ATOM 532 N N . GLY A 1 68 ? 1.114 22.341 -4.903 1.00 50.00 68 GLY A N 1
ATOM 533 C CA . GLY A 1 68 ? 1.613 22.793 -3.595 1.00 50.00 68 GLY A CA 1
ATOM 534 C C . GLY A 1 68 ? 0.733 22.428 -2.391 1.00 50.00 68 GLY A C 1
ATOM 535 O O . GLY A 1 68 ? 1.013 22.845 -1.262 1.00 50.00 68 GLY A O 1
ATOM 536 N N . VAL A 1 69 ? -0.328 21.635 -2.586 1.00 55.50 69 VAL A N 1
ATOM 537 C CA . VAL A 1 69 ? -1.113 21.067 -1.482 1.00 55.50 69 VAL A CA 1
ATOM 538 C C . VAL A 1 69 ? -0.559 19.694 -1.126 1.00 55.50 69 VAL A C 1
ATOM 540 O O . VAL A 1 69 ? -0.774 18.721 -1.846 1.00 55.50 69 VAL A O 1
ATOM 543 N N . ALA A 1 70 ? 0.078 19.592 0.044 1.00 70.44 70 ALA A N 1
ATOM 544 C CA . ALA A 1 70 ? 0.551 18.314 0.572 1.00 70.44 70 ALA A CA 1
ATOM 545 C C . ALA A 1 70 ? -0.586 17.270 0.592 1.00 70.44 70 ALA A C 1
ATOM 547 O O . ALA A 1 70 ? -1.605 17.478 1.260 1.00 70.44 70 ALA A O 1
ATOM 548 N N . ALA A 1 71 ? -0.387 16.141 -0.101 1.00 77.88 71 ALA A N 1
ATOM 549 C CA . ALA A 1 71 ? -1.389 15.102 -0.371 1.00 77.88 71 ALA A CA 1
ATOM 550 C C . ALA A 1 71 ? -2.292 14.772 0.832 1.00 77.88 71 ALA A C 1
ATOM 552 O O . ALA A 1 71 ? -3.523 14.807 0.746 1.00 77.88 71 ALA A O 1
ATOM 553 N N . PHE A 1 72 ? -1.680 14.546 1.994 1.00 84.50 72 PHE A N 1
ATOM 554 C CA . PHE A 1 72 ? -2.362 14.118 3.218 1.00 84.50 72 PHE A CA 1
ATOM 555 C C . PHE A 1 72 ? -2.928 15.252 4.081 1.00 84.50 72 PHE A C 1
ATOM 557 O O . PHE A 1 72 ? -3.586 15.008 5.094 1.00 84.50 72 PHE A O 1
ATOM 564 N N . ARG A 1 73 ? -2.686 16.508 3.700 1.00 83.44 73 ARG A N 1
ATOM 565 C CA . ARG A 1 73 ? -3.350 17.682 4.287 1.00 83.44 73 ARG A CA 1
ATOM 566 C C . ARG A 1 73 ? -4.614 18.070 3.524 1.00 83.44 73 ARG A C 1
ATOM 568 O O . ARG A 1 73 ? -5.384 18.887 4.020 1.00 83.44 73 ARG A O 1
ATOM 575 N N . SER A 1 74 ? -4.836 17.490 2.345 1.00 84.25 74 SER A N 1
ATOM 576 C CA . SER A 1 74 ? -5.970 17.824 1.491 1.00 84.25 74 SER A CA 1
ATOM 577 C C . SER A 1 74 ? -7.318 17.436 2.116 1.00 84.25 74 SER A C 1
ATOM 579 O O . SER A 1 74 ? -7.449 16.435 2.828 1.00 84.25 74 SER A O 1
ATOM 581 N N . GLN A 1 75 ? -8.364 18.203 1.789 1.00 86.31 75 GLN A N 1
ATOM 582 C CA . GLN A 1 75 ? -9.742 17.860 2.157 1.00 86.31 75 GLN A CA 1
ATOM 583 C C . GLN A 1 75 ? -10.190 16.541 1.506 1.00 86.31 75 GLN A C 1
ATOM 585 O O . GLN A 1 75 ? -11.014 15.826 2.073 1.00 86.31 75 GLN A O 1
ATOM 590 N N . ARG A 1 76 ? -9.627 16.199 0.339 1.00 87.81 76 ARG A N 1
ATOM 591 C CA . ARG A 1 76 ? -9.856 14.914 -0.329 1.00 87.81 76 ARG A CA 1
ATOM 592 C C . ARG A 1 76 ? -9.383 13.758 0.543 1.00 87.81 76 ARG A C 1
ATOM 594 O O . ARG A 1 76 ? -10.189 12.881 0.830 1.00 87.81 76 ARG A O 1
ATOM 601 N N . PHE A 1 77 ? -8.138 13.806 1.029 1.00 90.12 77 PHE A N 1
ATOM 602 C CA . PHE A 1 77 ? -7.623 12.762 1.915 1.00 90.12 77 PHE A CA 1
ATOM 603 C C . PHE A 1 77 ? -8.464 12.620 3.178 1.00 90.12 77 PHE A C 1
ATOM 605 O O . PHE A 1 77 ? -8.801 11.509 3.570 1.00 90.12 77 PHE A O 1
ATOM 612 N N . ARG A 1 78 ? -8.870 13.746 3.776 1.00 91.25 78 ARG A N 1
ATOM 613 C CA . ARG A 1 78 ? -9.774 13.722 4.927 1.00 91.25 78 ARG A CA 1
ATOM 614 C C . ARG A 1 78 ? -11.063 12.953 4.618 1.00 91.25 78 ARG A C 1
ATOM 616 O O . ARG A 1 78 ? -11.397 12.045 5.368 1.00 91.25 78 ARG A O 1
ATOM 623 N N . ARG A 1 79 ? -11.743 13.273 3.512 1.00 89.50 79 ARG A N 1
ATOM 624 C CA . ARG A 1 79 ? -13.002 12.611 3.129 1.00 89.50 79 ARG A CA 1
ATOM 625 C C . ARG A 1 79 ? -12.826 11.108 2.922 1.00 89.50 79 ARG A C 1
ATOM 627 O O . ARG A 1 79 ? -13.592 10.345 3.489 1.00 89.50 79 ARG A O 1
ATOM 634 N N . ILE A 1 80 ? -11.812 10.688 2.163 1.00 91.31 80 ILE A N 1
ATOM 635 C CA . ILE A 1 80 ? -11.594 9.254 1.896 1.00 91.31 80 ILE A CA 1
ATOM 636 C C . ILE A 1 80 ? -11.071 8.503 3.126 1.00 91.31 80 ILE A C 1
ATOM 638 O O . ILE A 1 80 ? -11.260 7.302 3.234 1.00 91.31 80 ILE A O 1
ATOM 642 N N . SER A 1 81 ? -10.447 9.195 4.087 1.00 92.69 81 SER A N 1
ATOM 643 C CA . SER A 1 81 ? -10.064 8.592 5.369 1.00 92.69 81 SER A CA 1
ATOM 644 C C . SER A 1 81 ? -11.246 8.351 6.308 1.00 92.69 81 SER A C 1
ATOM 646 O O . SER A 1 81 ? -11.102 7.592 7.258 1.00 92.69 81 SER A O 1
ATOM 648 N N . GLU A 1 82 ? -12.390 8.995 6.065 1.00 91.12 82 GLU A N 1
ATOM 649 C CA . GLU A 1 82 ? -13.617 8.908 6.873 1.00 91.12 82 GLU A CA 1
ATOM 650 C C . GLU A 1 82 ? -14.672 7.975 6.236 1.00 91.12 82 GLU A C 1
ATOM 652 O O . GLU A 1 82 ? -15.725 7.744 6.825 1.00 91.12 82 GLU A O 1
ATOM 657 N N . SER A 1 83 ? -14.404 7.423 5.048 1.00 90.25 83 SER A N 1
ATOM 658 C CA . SER A 1 83 ? -15.294 6.512 4.321 1.00 90.25 83 SER A CA 1
ATOM 659 C C . SER A 1 83 ? -14.571 5.231 3.911 1.00 90.25 83 SER A C 1
ATOM 661 O O . SER A 1 83 ? -13.345 5.156 3.970 1.00 90.25 83 SER A O 1
ATOM 663 N N . CYS A 1 84 ? -15.333 4.201 3.541 1.00 89.25 84 CYS A N 1
ATOM 664 C CA . CYS A 1 84 ? -14.765 2.922 3.130 1.00 89.25 84 CYS A CA 1
ATOM 665 C C . CYS A 1 84 ? -14.541 2.818 1.629 1.00 89.25 84 CYS A C 1
ATOM 667 O O . CYS A 1 84 ? -15.089 3.572 0.819 1.00 89.25 84 CYS A O 1
ATOM 669 N N . CYS A 1 85 ? -13.871 1.709 1.317 1.00 90.19 85 CYS A N 1
ATOM 670 C CA . CYS A 1 85 ? -13.926 1.030 0.043 1.00 90.19 85 CYS A CA 1
ATOM 671 C C . CYS A 1 85 ? -13.266 1.821 -1.086 1.00 90.19 85 CYS A C 1
ATOM 673 O O . CYS A 1 85 ? -13.785 1.879 -2.192 1.00 90.19 85 CYS A O 1
ATOM 675 N N . SER A 1 86 ? -12.114 2.419 -0.804 1.00 94.50 86 SER A N 1
ATOM 676 C CA . SER A 1 86 ? -11.229 3.065 -1.770 1.00 94.50 86 SER A CA 1
ATOM 677 C C . SER A 1 86 ? -9.832 2.448 -1.740 1.00 94.50 86 SER A C 1
ATOM 679 O O . SER A 1 86 ? -9.454 1.765 -0.780 1.00 94.50 86 SER A O 1
ATOM 681 N N . THR A 1 87 ? -9.079 2.671 -2.814 1.00 95.88 87 THR A N 1
ATOM 682 C CA . THR A 1 87 ? -7.680 2.255 -2.933 1.00 95.88 87 THR A CA 1
ATOM 683 C C . THR A 1 87 ? -6.810 3.485 -3.152 1.00 95.88 87 THR A C 1
ATOM 685 O O . THR A 1 87 ? -7.107 4.280 -4.036 1.00 95.88 87 THR A O 1
ATOM 688 N N . ILE A 1 88 ? -5.714 3.631 -2.406 1.00 95.44 88 ILE A N 1
ATOM 689 C CA . ILE A 1 88 ? -4.647 4.583 -2.742 1.00 95.44 88 ILE A CA 1
ATOM 690 C C . ILE A 1 88 ? -3.431 3.773 -3.168 1.00 95.44 88 ILE A C 1
ATOM 692 O O . ILE A 1 88 ? -2.948 2.942 -2.397 1.00 95.44 88 ILE A O 1
ATOM 696 N N . VAL A 1 89 ? -2.932 4.038 -4.371 1.00 95.56 89 VAL A N 1
ATOM 697 C CA . VAL A 1 89 ? -1.674 3.489 -4.877 1.00 95.56 89 VAL A CA 1
ATOM 698 C C . VAL A 1 89 ? -0.549 4.489 -4.626 1.00 95.56 89 VAL A C 1
ATOM 700 O O . VAL A 1 89 ? -0.679 5.670 -4.943 1.00 95.56 89 VAL A O 1
ATOM 703 N N . PHE A 1 90 ? 0.556 4.011 -4.069 1.00 92.75 90 PHE A N 1
ATOM 704 C CA . PHE A 1 90 ? 1.793 4.748 -3.856 1.00 92.75 90 PHE A CA 1
ATOM 705 C C . PHE A 1 90 ? 2.845 4.248 -4.831 1.00 92.75 90 PHE A C 1
ATOM 707 O O . PHE A 1 90 ? 3.217 3.079 -4.736 1.00 92.75 90 PHE A O 1
ATOM 714 N N . PRO A 1 91 ? 3.316 5.104 -5.751 1.00 90.62 91 PRO A N 1
ATOM 715 C CA . PRO A 1 91 ? 4.595 4.916 -6.410 1.00 90.62 91 PRO A CA 1
ATOM 716 C C . PRO A 1 91 ? 5.760 4.810 -5.425 1.00 90.62 91 PRO A C 1
ATOM 718 O O . PRO A 1 91 ? 5.672 5.401 -4.342 1.00 90.62 91 PRO A O 1
ATOM 721 N N . PRO A 1 92 ? 6.878 4.169 -5.825 1.00 88.75 92 PRO A N 1
ATOM 722 C CA . PRO A 1 92 ? 8.067 4.123 -4.994 1.00 88.75 92 PRO A CA 1
ATOM 723 C C . PRO A 1 92 ? 8.507 5.532 -4.622 1.00 88.75 92 PRO A C 1
ATOM 725 O O . PRO A 1 92 ? 8.586 6.429 -5.470 1.00 88.75 92 PRO A O 1
ATOM 728 N N . PHE A 1 93 ? 8.857 5.716 -3.354 1.00 86.25 93 PHE A N 1
ATOM 729 C CA . PHE A 1 93 ? 9.414 6.971 -2.864 1.00 86.25 93 PHE A CA 1
ATOM 730 C C . PHE A 1 93 ? 10.847 7.158 -3.385 1.00 86.25 93 PHE A C 1
ATOM 732 O O . PHE A 1 93 ? 11.813 6.792 -2.717 1.00 86.25 93 PHE A O 1
ATOM 739 N N . GLU A 1 94 ? 10.989 7.703 -4.595 1.00 77.56 94 GLU A N 1
ATOM 740 C CA . GLU A 1 94 ? 12.298 8.017 -5.183 1.00 77.56 94 GLU A CA 1
ATOM 741 C C . GLU A 1 94 ? 12.869 9.338 -4.657 1.00 77.56 94 GLU A C 1
ATOM 743 O O . GLU A 1 94 ? 14.043 9.421 -4.304 1.00 77.56 94 GLU A O 1
ATOM 748 N N . TRP A 1 95 ? 12.028 10.372 -4.615 1.00 70.69 95 TRP A N 1
ATOM 749 C CA . TRP A 1 95 ? 12.442 11.757 -4.354 1.00 70.69 95 TRP A CA 1
ATOM 750 C C . TRP A 1 95 ? 11.599 12.437 -3.274 1.00 70.69 95 TRP A C 1
ATOM 752 O O . TRP A 1 95 ? 12.057 13.388 -2.648 1.00 70.69 95 TRP A O 1
ATOM 762 N N . ASP A 1 96 ? 10.404 11.903 -3.013 1.00 73.00 96 ASP A N 1
ATOM 763 C CA . ASP A 1 96 ? 9.450 12.422 -2.043 1.00 73.00 96 ASP A CA 1
ATOM 764 C C . ASP A 1 96 ? 9.094 11.326 -1.043 1.00 73.00 96 ASP A C 1
ATOM 766 O O . ASP A 1 96 ? 8.448 10.340 -1.389 1.00 73.00 96 ASP A O 1
ATOM 770 N N . PHE A 1 97 ? 9.497 11.508 0.214 1.00 80.31 97 PHE A N 1
ATOM 771 C CA . PHE A 1 97 ? 9.077 10.650 1.316 1.00 80.31 97 PHE A CA 1
ATOM 772 C C . PHE A 1 97 ? 8.173 11.443 2.268 1.00 80.31 97 PHE A C 1
ATOM 774 O O . PHE A 1 97 ? 8.636 12.401 2.898 1.00 80.31 97 PHE A O 1
ATOM 781 N N . PRO A 1 98 ? 6.881 11.095 2.399 1.00 81.00 98 PRO A N 1
ATOM 782 C CA . PRO A 1 98 ? 5.973 11.836 3.264 1.00 81.00 98 PRO A CA 1
ATOM 783 C C . PRO A 1 98 ? 6.318 11.621 4.744 1.00 81.00 98 PRO A C 1
ATOM 785 O O . PRO A 1 98 ? 6.028 10.572 5.316 1.00 81.00 98 PRO A O 1
ATOM 788 N N . VAL A 1 99 ? 6.890 12.645 5.389 1.00 84.19 99 VAL A N 1
ATOM 789 C CA . VAL A 1 99 ? 7.205 12.630 6.827 1.00 84.19 99 VAL A CA 1
ATOM 790 C C . VAL A 1 99 ? 6.213 13.481 7.614 1.00 84.19 99 VAL A C 1
ATOM 792 O O . VAL A 1 99 ? 6.142 14.702 7.499 1.00 84.19 99 VAL A O 1
ATOM 795 N N . TYR A 1 100 ? 5.487 12.819 8.504 1.00 87.12 100 TYR A N 1
ATOM 796 C CA . TYR A 1 100 ? 4.562 13.412 9.461 1.00 87.12 100 TYR A CA 1
ATOM 797 C C . TYR A 1 100 ? 4.787 12.808 10.843 1.00 87.12 100 TYR A C 1
ATOM 799 O O . TYR A 1 100 ? 5.305 11.698 10.995 1.00 87.12 100 TYR A O 1
ATOM 807 N N . ASN A 1 101 ? 4.357 13.539 11.868 1.00 87.81 101 ASN A N 1
ATOM 808 C CA . ASN A 1 101 ? 4.302 13.008 13.220 1.00 87.81 101 ASN A CA 1
ATOM 809 C C . ASN A 1 101 ? 3.165 11.974 13.317 1.00 87.81 101 ASN A C 1
ATOM 811 O O . ASN A 1 101 ? 1.996 12.291 13.078 1.00 87.81 101 ASN A O 1
ATOM 815 N N . THR A 1 102 ? 3.523 10.743 13.673 1.00 88.06 102 THR A N 1
ATOM 816 C CA . THR A 1 102 ? 2.638 9.569 13.751 1.00 88.06 102 THR A CA 1
ATOM 817 C C . THR A 1 102 ? 1.582 9.683 14.852 1.00 88.06 102 THR A C 1
ATOM 819 O O . THR A 1 102 ? 0.525 9.058 14.745 1.00 88.06 102 THR A O 1
ATOM 822 N N . HIS A 1 103 ? 1.829 10.513 15.868 1.00 86.62 103 HIS A N 1
ATOM 823 C CA . HIS A 1 103 ? 0.933 10.777 16.998 1.00 86.62 103 HIS A CA 1
ATOM 824 C C . HIS A 1 103 ? 0.045 12.012 16.792 1.00 86.62 103 HIS A C 1
ATOM 826 O O . HIS A 1 103 ? -0.732 12.378 17.670 1.00 86.62 103 HIS A O 1
ATOM 832 N N . LYS A 1 104 ? 0.167 12.694 15.648 1.00 90.69 104 LYS A N 1
ATOM 833 C CA . LYS A 1 104 ? -0.685 13.833 15.285 1.00 90.69 104 LYS A CA 1
ATOM 834 C C . LYS A 1 104 ? -1.759 13.404 14.289 1.00 90.69 104 LYS A C 1
ATOM 836 O O . LYS A 1 104 ? -1.745 12.296 13.757 1.00 90.69 104 LYS A O 1
ATOM 841 N N . ILE A 1 105 ? -2.678 14.325 14.008 1.00 90.38 105 ILE A N 1
ATOM 842 C CA . ILE A 1 105 ? -3.892 14.062 13.227 1.00 90.38 105 ILE A CA 1
ATOM 843 C C . ILE A 1 105 ? -3.635 13.433 11.851 1.00 90.38 105 ILE A C 1
ATOM 845 O O . ILE A 1 105 ? -4.408 12.584 11.431 1.00 90.38 105 ILE A O 1
ATOM 849 N N . ILE A 1 106 ? -2.547 13.791 11.160 1.00 90.44 106 ILE A N 1
ATOM 850 C CA . ILE A 1 106 ? -2.223 13.205 9.847 1.00 90.44 106 ILE A CA 1
ATOM 851 C C . ILE A 1 106 ? -1.820 11.733 9.993 1.00 90.44 106 ILE A C 1
ATOM 853 O O . ILE A 1 106 ? -2.308 10.892 9.244 1.00 90.44 106 ILE A O 1
ATOM 857 N N . GLY A 1 107 ? -0.983 11.413 10.986 1.00 92.06 107 GLY A N 1
ATOM 858 C CA . GLY A 1 107 ? -0.608 10.033 11.289 1.00 92.06 107 GLY A CA 1
ATOM 859 C C . GLY A 1 107 ? -1.813 9.181 11.686 1.00 92.06 107 GLY A C 1
ATOM 860 O O . GLY A 1 107 ? -1.948 8.063 11.200 1.00 92.06 107 GLY A O 1
ATOM 861 N N . GLN A 1 108 ? -2.727 9.729 12.496 1.00 92.75 108 GLN A N 1
ATOM 862 C CA . GLN A 1 108 ? -3.976 9.038 12.829 1.00 92.75 108 GLN A CA 1
ATOM 863 C C . GLN A 1 108 ? -4.877 8.857 11.604 1.00 92.75 108 GLN A C 1
ATOM 865 O O . GLN A 1 108 ? -5.409 7.776 11.411 1.00 92.75 108 GLN A O 1
ATOM 870 N N . ARG A 1 109 ? -5.015 9.864 10.733 1.00 93.62 109 ARG A N 1
ATOM 871 C CA . ARG A 1 109 ? -5.830 9.747 9.511 1.00 93.62 109 ARG A CA 1
ATOM 872 C C . ARG A 1 109 ? -5.316 8.686 8.543 1.00 93.62 109 ARG A C 1
ATOM 874 O O . ARG A 1 109 ? -6.128 8.020 7.918 1.00 93.62 109 ARG A O 1
ATOM 881 N N . LEU A 1 110 ? -3.999 8.513 8.428 1.00 94.38 110 LEU A N 1
ATOM 882 C CA . LEU A 1 110 ? -3.404 7.418 7.651 1.00 94.38 110 LEU A CA 1
ATOM 883 C C . LEU A 1 110 ? -3.836 6.046 8.175 1.00 94.38 110 LEU A C 1
ATOM 885 O O . LEU A 1 110 ? -4.235 5.190 7.390 1.00 94.38 110 LEU A O 1
ATOM 889 N N . ARG A 1 111 ? -3.824 5.860 9.497 1.00 95.31 111 ARG A N 1
ATOM 890 C CA . ARG A 1 111 ? -4.307 4.621 10.114 1.00 95.31 111 ARG A CA 1
ATOM 891 C C . ARG A 1 111 ? -5.814 4.449 9.953 1.00 95.31 111 ARG A C 1
ATOM 893 O O . ARG A 1 111 ? -6.228 3.404 9.461 1.00 95.31 111 ARG A O 1
ATOM 900 N N . ASN A 1 112 ? -6.592 5.495 10.240 1.00 94.94 112 ASN A N 1
ATOM 901 C CA . ASN A 1 112 ? -8.046 5.498 10.075 1.00 94.94 112 ASN A CA 1
ATOM 902 C C . ASN A 1 112 ? -8.448 5.158 8.639 1.00 94.94 112 ASN A C 1
ATOM 904 O O . ASN A 1 112 ? -9.397 4.411 8.446 1.00 94.94 112 ASN A O 1
ATOM 908 N N . TYR A 1 113 ? -7.729 5.683 7.638 1.00 96.19 113 TYR A N 1
ATOM 909 C CA . TYR A 1 113 ? -7.979 5.359 6.238 1.00 96.19 113 TYR A CA 1
ATOM 910 C C . TYR A 1 113 ? -7.974 3.843 6.041 1.00 96.19 113 TYR A C 1
ATOM 912 O O . TYR A 1 113 ? -8.973 3.291 5.594 1.00 96.19 113 TYR A O 1
ATOM 920 N N . VAL A 1 114 ? -6.914 3.142 6.450 1.00 97.12 114 VAL A N 1
ATOM 921 C CA . VAL A 1 114 ? -6.880 1.681 6.312 1.00 97.12 114 VAL A CA 1
ATOM 922 C C . VAL A 1 114 ? -7.911 1.014 7.221 1.00 97.12 114 VAL A C 1
ATOM 924 O O . VAL A 1 114 ? -8.656 0.164 6.748 1.00 97.12 114 VAL A O 1
ATOM 927 N N . ALA A 1 115 ? -8.008 1.404 8.494 1.00 95.88 115 ALA A N 1
ATOM 928 C CA . ALA A 1 115 ? -8.951 0.806 9.440 1.00 95.88 115 ALA A CA 1
ATOM 929 C C . ALA A 1 115 ? -10.410 0.905 8.962 1.00 95.88 115 ALA A C 1
ATOM 931 O O . ALA A 1 115 ? -11.165 -0.047 9.118 1.00 95.88 115 ALA A O 1
ATOM 932 N N . ASN A 1 116 ? -10.787 1.970 8.253 1.00 95.44 116 ASN A N 1
ATOM 933 C CA . ASN A 1 116 ? -12.121 2.161 7.675 1.00 95.44 116 ASN A CA 1
ATOM 934 C C . ASN A 1 116 ? -12.423 1.273 6.454 1.00 95.44 116 ASN A C 1
ATOM 936 O O . ASN A 1 116 ? -13.355 1.542 5.700 1.00 95.44 116 ASN A O 1
ATOM 940 N N . GLY A 1 117 ? -11.673 0.188 6.257 1.00 95.00 117 GLY A N 1
ATOM 941 C CA . GLY A 1 117 ? -11.938 -0.792 5.209 1.00 95.00 117 GLY A CA 1
ATOM 942 C C . GLY A 1 117 ? -11.416 -0.381 3.843 1.00 95.00 117 GLY A C 1
ATOM 943 O O . GLY A 1 117 ? -11.916 -0.878 2.839 1.00 95.00 117 GLY A O 1
ATOM 944 N N . ASN A 1 118 ? -10.434 0.518 3.787 1.00 96.81 118 ASN A N 1
ATOM 945 C CA . ASN A 1 118 ? -9.763 0.877 2.543 1.00 96.81 118 ASN A CA 1
ATOM 946 C C . ASN A 1 118 ? -8.517 0.016 2.297 1.00 96.81 118 ASN A C 1
ATOM 948 O O . ASN A 1 118 ? -8.022 -0.688 3.186 1.00 96.81 118 ASN A O 1
ATOM 952 N N . MET A 1 119 ? -7.992 0.106 1.075 1.00 97.19 119 MET A N 1
ATOM 953 C CA . MET A 1 119 ? -6.722 -0.492 0.690 1.00 97.19 119 MET A CA 1
ATOM 954 C C . MET A 1 119 ? -5.668 0.582 0.418 1.00 97.19 119 MET A C 1
ATOM 956 O O . MET A 1 119 ? -5.928 1.608 -0.214 1.00 97.19 119 MET A O 1
ATOM 960 N N . LEU A 1 120 ? -4.453 0.333 0.890 1.00 96.94 120 LEU A N 1
ATOM 961 C CA . LEU A 1 120 ? -3.270 1.104 0.542 1.00 96.94 120 LEU A CA 1
ATOM 962 C C . LEU A 1 120 ? -2.293 0.171 -0.174 1.00 96.94 120 LEU A C 1
ATOM 964 O O . LEU A 1 120 ? -1.855 -0.807 0.420 1.00 96.94 120 LEU A O 1
ATOM 968 N N . VAL A 1 121 ? -1.993 0.441 -1.442 1.00 97.81 121 VAL A N 1
ATOM 969 C CA . VAL A 1 121 ? -1.063 -0.346 -2.263 1.00 97.81 121 VAL A CA 1
ATOM 970 C C . VAL A 1 121 ? 0.239 0.432 -2.366 1.00 97.81 121 VAL A C 1
ATOM 972 O O . VAL A 1 121 ? 0.229 1.541 -2.887 1.00 97.81 121 VAL A O 1
ATOM 975 N N . LEU A 1 122 ? 1.345 -0.128 -1.887 1.00 96.12 122 LEU A N 1
ATOM 976 C CA . LEU A 1 122 ? 2.678 0.437 -2.082 1.00 96.12 122 LEU A CA 1
ATOM 977 C C . LEU A 1 122 ? 3.489 -0.440 -3.036 1.00 96.12 122 LEU A C 1
ATOM 979 O O . LEU A 1 122 ? 3.343 -1.667 -3.033 1.00 96.12 122 LEU A O 1
ATOM 983 N N . THR A 1 123 ? 4.287 0.191 -3.888 1.00 93.06 123 THR A N 1
ATOM 984 C CA . THR A 1 123 ? 4.912 -0.421 -5.063 1.00 93.06 123 THR A CA 1
ATOM 985 C C . THR A 1 123 ? 6.435 -0.487 -4.975 1.00 93.06 123 THR A C 1
ATOM 987 O O . THR A 1 123 ? 7.148 -0.236 -5.932 1.00 93.06 123 THR A O 1
ATOM 990 N N . GLY A 1 124 ? 6.952 -0.914 -3.832 1.00 84.75 124 GLY A N 1
ATOM 991 C CA . GLY A 1 124 ? 8.310 -1.393 -3.665 1.00 84.75 124 GLY A CA 1
ATOM 992 C C . GLY A 1 124 ? 9.316 -0.362 -3.170 1.00 84.75 124 GLY A C 1
ATOM 993 O O . GLY A 1 124 ? 9.088 0.840 -3.070 1.00 84.75 124 GLY A O 1
ATOM 994 N N . GLY A 1 125 ? 10.495 -0.885 -2.839 1.00 86.88 125 GLY A N 1
ATOM 995 C CA . GLY A 1 125 ? 11.597 -0.113 -2.278 1.00 86.88 125 GLY A CA 1
ATOM 996 C C . GLY A 1 125 ? 11.618 -0.107 -0.750 1.00 86.88 125 GLY A C 1
ATOM 997 O O . GLY A 1 125 ? 10.627 -0.379 -0.068 1.00 86.88 125 GLY A O 1
ATOM 998 N N . ILE A 1 126 ? 12.798 0.195 -0.212 1.00 89.25 126 ILE A N 1
ATOM 999 C CA . ILE A 1 126 ? 13.073 0.196 1.233 1.00 89.25 126 ILE A CA 1
ATOM 1000 C C . ILE A 1 126 ? 12.306 1.321 1.938 1.00 89.25 126 ILE A C 1
ATOM 1002 O O . ILE A 1 126 ? 11.812 1.139 3.048 1.00 89.25 126 ILE A O 1
ATOM 1006 N N . MET A 1 127 ? 12.152 2.468 1.275 1.00 90.62 127 MET A N 1
ATOM 1007 C CA . MET A 1 127 ? 11.452 3.622 1.840 1.00 90.62 127 MET A CA 1
ATOM 1008 C C . MET A 1 127 ? 9.981 3.319 2.133 1.00 90.62 127 MET A C 1
ATOM 1010 O O . MET A 1 127 ? 9.449 3.752 3.148 1.00 90.62 127 MET A O 1
ATOM 1014 N N . GLU A 1 128 ? 9.306 2.542 1.293 1.00 92.75 128 GLU A N 1
ATOM 1015 C CA . GLU A 1 128 ? 7.917 2.168 1.554 1.00 92.75 128 GLU A CA 1
ATOM 1016 C C . GLU A 1 128 ? 7.773 1.177 2.714 1.00 92.75 128 GLU A C 1
ATOM 1018 O O . GLU A 1 128 ? 6.808 1.261 3.472 1.00 92.75 128 GLU A O 1
ATOM 1023 N N . ILE A 1 129 ? 8.747 0.283 2.910 1.00 95.12 129 ILE A N 1
ATOM 1024 C CA . ILE A 1 129 ? 8.799 -0.575 4.103 1.00 95.12 129 ILE A CA 1
ATOM 1025 C C . ILE A 1 129 ? 8.924 0.301 5.357 1.00 95.12 129 ILE A C 1
ATOM 1027 O O . ILE A 1 129 ? 8.179 0.108 6.320 1.00 95.12 129 ILE A O 1
ATOM 1031 N N . GLU A 1 130 ? 9.796 1.312 5.322 1.00 94.38 130 GLU A N 1
ATOM 1032 C CA . GLU A 1 130 ? 9.933 2.289 6.408 1.00 94.38 130 GLU A CA 1
ATOM 1033 C C . GLU A 1 130 ? 8.629 3.065 6.644 1.00 94.38 130 GLU A C 1
ATOM 1035 O O . GLU A 1 130 ? 8.207 3.241 7.787 1.00 94.38 130 GLU A O 1
ATOM 1040 N N . PHE A 1 131 ? 7.922 3.469 5.585 1.00 94.62 131 PHE A N 1
ATOM 1041 C CA . PHE A 1 131 ? 6.601 4.090 5.707 1.00 94.62 131 PHE A CA 1
ATOM 1042 C C . PHE A 1 131 ? 5.604 3.170 6.424 1.00 94.62 131 PHE A C 1
ATOM 1044 O O . PHE A 1 131 ? 4.931 3.598 7.367 1.00 94.62 131 PHE A O 1
ATOM 1051 N N . ILE A 1 132 ? 5.522 1.900 6.013 1.00 96.44 132 ILE A N 1
ATOM 1052 C CA . ILE A 1 132 ? 4.626 0.917 6.629 1.00 96.44 132 ILE A CA 1
ATOM 1053 C C . ILE A 1 132 ? 4.953 0.761 8.121 1.00 96.44 132 ILE A C 1
ATOM 1055 O O . ILE A 1 132 ? 4.058 0.869 8.965 1.00 96.44 132 ILE A O 1
ATOM 1059 N N . ASN A 1 133 ? 6.230 0.558 8.454 1.00 96.69 133 ASN A N 1
ATOM 1060 C CA . ASN A 1 133 ? 6.691 0.393 9.830 1.00 96.69 133 ASN A CA 1
ATOM 1061 C C . ASN A 1 133 ? 6.356 1.615 10.686 1.00 96.69 133 ASN A C 1
ATOM 1063 O O . ASN A 1 133 ? 5.746 1.484 11.752 1.00 96.69 133 ASN A O 1
ATOM 1067 N N . ARG A 1 134 ? 6.668 2.811 10.180 1.00 94.50 134 ARG A N 1
ATOM 1068 C CA . ARG A 1 134 ? 6.474 4.081 10.880 1.00 94.50 134 ARG A CA 1
ATOM 1069 C C . ARG A 1 134 ? 5.007 4.385 11.169 1.00 94.50 134 ARG A C 1
ATOM 1071 O O . ARG A 1 134 ? 4.676 4.769 12.290 1.00 94.50 134 ARG A O 1
ATOM 1078 N N . TYR A 1 135 ? 4.125 4.261 10.179 1.00 95.06 135 TYR A N 1
ATOM 1079 C CA . TYR A 1 135 ? 2.738 4.726 10.314 1.00 95.06 135 TYR A CA 1
ATOM 1080 C C . TYR A 1 135 ? 1.784 3.690 10.896 1.00 95.06 135 TYR A C 1
ATOM 1082 O O . TYR A 1 135 ? 0.834 4.074 11.586 1.00 95.06 135 TYR A O 1
ATOM 1090 N N . TYR A 1 136 ? 2.055 2.405 10.665 1.00 95.56 136 TYR A N 1
ATOM 1091 C CA . TYR A 1 136 ? 1.212 1.300 11.124 1.00 95.56 136 TYR A CA 1
ATOM 1092 C C . TYR A 1 136 ? 1.840 0.507 12.276 1.00 95.56 136 TYR A C 1
ATOM 1094 O O . TYR A 1 136 ? 1.268 -0.491 12.723 1.00 95.56 136 TYR A O 1
ATOM 1102 N N . PHE A 1 137 ? 2.975 0.976 12.807 1.00 94.69 137 PHE A N 1
ATOM 1103 C CA . PHE A 1 137 ? 3.669 0.413 13.968 1.00 94.69 137 PHE A CA 1
ATOM 1104 C C . PHE A 1 137 ? 4.005 -1.072 13.781 1.00 94.69 137 PHE A C 1
ATOM 1106 O O . PHE A 1 137 ? 3.652 -1.916 14.611 1.00 94.69 137 PHE A O 1
ATOM 1113 N N . PHE A 1 138 ? 4.593 -1.400 12.634 1.00 96.00 138 PHE A N 1
ATOM 1114 C CA . PHE A 1 138 ? 5.111 -2.732 12.317 1.00 96.00 138 PHE A CA 1
ATOM 1115 C C . PHE A 1 138 ? 6.644 -2.738 12.359 1.00 96.00 138 PHE A C 1
ATOM 1117 O O . PHE A 1 138 ? 7.263 -1.686 12.489 1.00 96.00 138 PHE A O 1
ATOM 1124 N N . ASN A 1 139 ? 7.237 -3.929 12.273 1.00 96.62 139 ASN A N 1
ATOM 1125 C CA . ASN A 1 139 ? 8.685 -4.122 12.218 1.00 96.62 139 ASN A CA 1
ATOM 1126 C C . ASN A 1 139 ? 9.045 -5.106 11.096 1.00 96.62 139 ASN A C 1
ATOM 1128 O O . ASN A 1 139 ? 9.535 -6.205 11.341 1.00 96.62 139 ASN A O 1
ATOM 1132 N N . ILE A 1 140 ? 8.693 -4.732 9.869 1.00 97.00 140 ILE A N 1
ATOM 1133 C CA . ILE A 1 140 ? 8.981 -5.490 8.655 1.00 97.00 140 ILE A CA 1
ATOM 1134 C C . ILE A 1 140 ? 10.434 -5.244 8.267 1.00 97.00 140 ILE A C 1
ATOM 1136 O O . ILE A 1 140 ? 10.883 -4.098 8.212 1.00 97.00 140 ILE A O 1
ATOM 1140 N N . GLU A 1 141 ? 11.145 -6.316 7.944 1.00 95.00 141 GLU A N 1
ATOM 1141 C CA . GLU A 1 141 ? 12.551 -6.280 7.569 1.00 95.00 141 GLU A CA 1
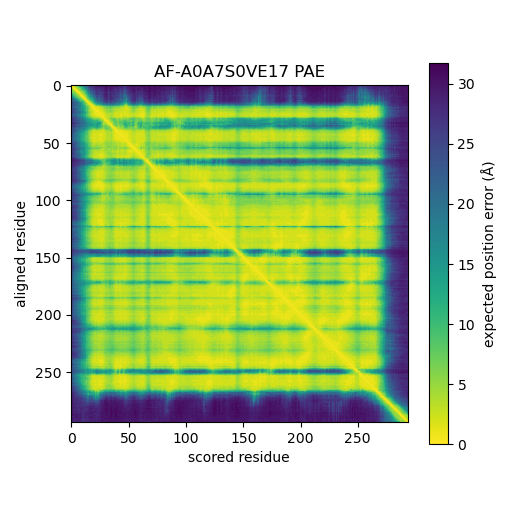ATOM 1142 C C . GLU A 1 141 ? 12.721 -6.655 6.093 1.00 95.00 141 GLU A C 1
ATOM 1144 O O . GLU A 1 141 ? 12.174 -7.677 5.653 1.00 95.00 141 GLU A O 1
ATOM 1149 N N . PRO A 1 142 ? 13.509 -5.888 5.317 1.00 92.69 142 PRO A N 1
ATOM 1150 C CA . PRO A 1 142 ? 13.947 -6.319 3.998 1.00 92.69 142 PRO A CA 1
ATOM 1151 C C . PRO A 1 142 ? 14.632 -7.688 4.078 1.00 92.69 142 PRO A C 1
ATOM 1153 O O . PRO A 1 142 ? 15.368 -7.987 5.019 1.00 92.69 142 PRO A O 1
ATOM 1156 N N . ALA A 1 143 ? 14.382 -8.539 3.088 1.00 89.19 143 ALA A N 1
ATOM 1157 C CA . ALA A 1 143 ? 15.103 -9.789 2.949 1.00 89.19 143 ALA A CA 1
ATOM 1158 C C . ALA A 1 143 ? 16.543 -9.477 2.547 1.00 89.19 143 ALA A C 1
ATOM 1160 O O . ALA A 1 143 ? 16.785 -8.795 1.551 1.00 89.19 143 ALA A O 1
ATOM 1161 N N . ASP A 1 144 ? 17.496 -10.021 3.294 1.00 73.00 144 ASP A N 1
ATOM 1162 C CA . ASP A 1 144 ? 18.897 -9.951 2.908 1.00 73.00 144 ASP A CA 1
ATOM 1163 C C . ASP A 1 144 ? 19.055 -10.651 1.550 1.00 73.00 144 ASP A C 1
ATOM 1165 O O . ASP A 1 144 ? 18.536 -11.756 1.356 1.00 73.00 144 ASP A O 1
ATOM 1169 N N . GLY A 1 145 ? 19.764 -10.026 0.602 1.00 59.44 145 GLY A N 1
ATOM 1170 C CA . GLY A 1 145 ? 19.865 -10.491 -0.794 1.00 59.44 145 GLY A CA 1
ATOM 1171 C C . GLY A 1 145 ? 20.348 -11.941 -0.969 1.00 59.44 145 GLY A C 1
ATOM 1172 O O . GLY A 1 145 ? 20.147 -12.535 -2.025 1.00 59.44 145 GLY A O 1
ATOM 1173 N N . ASN A 1 146 ? 20.906 -12.539 0.086 1.00 59.47 146 ASN A N 1
ATOM 1174 C CA . ASN A 1 146 ? 21.395 -13.916 0.121 1.00 59.47 146 ASN A CA 1
ATOM 1175 C C . ASN A 1 146 ? 20.390 -14.937 0.697 1.00 59.47 146 ASN A C 1
ATOM 1177 O O . ASN A 1 146 ? 20.624 -16.138 0.588 1.00 59.47 146 ASN A O 1
ATOM 1181 N N . TYR A 1 147 ? 19.292 -14.512 1.336 1.00 58.91 147 TYR A N 1
ATOM 1182 C CA . TYR A 1 147 ? 18.468 -15.414 2.159 1.00 58.91 147 TYR A CA 1
ATOM 1183 C C . TYR A 1 147 ? 17.436 -16.232 1.371 1.00 58.91 147 TYR A C 1
ATOM 1185 O O . TYR A 1 147 ? 17.097 -17.350 1.773 1.00 58.91 147 TYR A O 1
ATOM 1193 N N . SER A 1 148 ? 16.953 -15.696 0.249 1.00 69.75 148 SER A N 1
ATOM 1194 C CA . SER A 1 148 ? 16.223 -16.414 -0.801 1.00 69.75 148 SER A CA 1
ATOM 1195 C C . SER A 1 148 ? 15.897 -15.417 -1.920 1.00 69.75 148 SER A C 1
ATOM 1197 O O . SER A 1 148 ? 14.812 -14.817 -1.885 1.00 69.75 148 SER A O 1
ATOM 1199 N N . PRO A 1 149 ? 16.807 -15.191 -2.886 1.00 78.56 149 PRO A N 1
ATOM 1200 C CA . PRO A 1 149 ? 16.440 -14.437 -4.076 1.00 78.56 149 PRO A CA 1
ATOM 1201 C C . PRO A 1 149 ? 15.289 -15.175 -4.776 1.00 78.56 149 PRO A C 1
ATOM 1203 O O . PRO A 1 149 ? 15.162 -16.396 -4.650 1.00 78.56 149 PRO A O 1
ATOM 1206 N N . GLY A 1 150 ? 14.403 -14.437 -5.445 1.00 83.69 150 GLY A N 1
ATOM 1207 C CA . GLY A 1 150 ? 13.326 -15.043 -6.228 1.00 83.69 150 GLY A CA 1
ATOM 1208 C C . GLY A 1 150 ? 13.839 -16.026 -7.303 1.00 83.69 150 GLY A C 1
ATOM 1209 O O . GLY A 1 150 ? 15.040 -16.239 -7.459 1.00 83.69 150 GLY A O 1
ATOM 1210 N N . PRO A 1 151 ? 12.940 -16.619 -8.095 1.00 91.31 151 PRO A N 1
ATOM 1211 C CA . PRO A 1 151 ? 11.596 -16.131 -8.375 1.00 91.31 151 PRO A CA 1
ATOM 1212 C C . PRO A 1 151 ? 10.590 -16.392 -7.247 1.00 91.31 151 PRO A C 1
ATOM 1214 O O . PRO A 1 151 ? 10.751 -17.296 -6.431 1.00 91.31 151 PRO A O 1
ATOM 1217 N N . PHE A 1 152 ? 9.532 -15.586 -7.214 1.00 94.81 152 PHE A N 1
ATOM 1218 C CA . PHE A 1 152 ? 8.469 -15.659 -6.217 1.00 94.81 152 PHE A CA 1
ATOM 1219 C C . PHE A 1 152 ? 7.255 -16.359 -6.813 1.00 94.81 152 PHE A C 1
ATOM 1221 O O . PHE A 1 152 ? 6.699 -15.901 -7.813 1.00 94.81 152 PHE A O 1
ATOM 1228 N N . ASN A 1 153 ? 6.838 -17.459 -6.194 1.00 96.94 153 ASN A N 1
ATOM 1229 C CA . ASN A 1 153 ? 5.671 -18.216 -6.633 1.00 96.94 153 ASN A CA 1
ATOM 1230 C C . ASN A 1 153 ? 4.410 -17.649 -5.986 1.00 96.94 153 ASN A C 1
ATOM 1232 O O . ASN A 1 153 ? 4.433 -17.286 -4.809 1.00 96.94 153 ASN A O 1
ATOM 1236 N N . MET A 1 154 ? 3.323 -17.603 -6.751 1.00 97.56 154 MET A N 1
ATOM 1237 C CA . MET A 1 154 ? 1.992 -17.278 -6.254 1.00 97.56 154 MET A CA 1
ATOM 1238 C C . MET A 1 154 ? 1.530 -18.348 -5.261 1.00 97.56 154 MET A C 1
ATOM 1240 O O . MET A 1 154 ? 1.683 -19.547 -5.507 1.00 97.56 154 MET A O 1
ATOM 1244 N N . LEU A 1 155 ? 0.947 -17.915 -4.151 1.00 95.50 155 LEU A N 1
ATOM 1245 C CA . LEU A 1 155 ? 0.341 -18.780 -3.144 1.00 95.50 155 LEU A CA 1
ATOM 1246 C C . LEU A 1 155 ? -1.133 -19.064 -3.517 1.00 95.50 155 LEU A C 1
ATOM 1248 O O . LEU A 1 155 ? -1.725 -18.297 -4.273 1.00 95.50 155 LEU A O 1
ATOM 1252 N N . PRO A 1 156 ? -1.752 -20.151 -3.018 1.00 89.75 156 PRO A N 1
ATOM 1253 C CA . PRO A 1 156 ? -3.125 -20.512 -3.397 1.00 89.75 156 PRO A CA 1
ATOM 1254 C C . PRO A 1 156 ? -4.176 -19.465 -3.001 1.00 89.75 156 PRO A C 1
ATOM 1256 O O . PRO A 1 156 ? -5.115 -19.203 -3.754 1.00 89.75 156 PRO A O 1
ATOM 1259 N N . ASP A 1 157 ? -3.988 -18.842 -1.839 1.00 90.06 157 ASP A N 1
ATOM 1260 C CA . ASP A 1 157 ? -4.951 -17.919 -1.244 1.00 90.06 157 ASP A CA 1
ATOM 1261 C C . ASP A 1 157 ? -4.670 -16.475 -1.677 1.00 90.06 157 ASP A C 1
ATOM 1263 O O . ASP A 1 157 ? -4.266 -15.639 -0.873 1.00 90.06 157 ASP A O 1
ATOM 1267 N N . VAL A 1 158 ? -4.859 -16.162 -2.958 1.00 92.75 158 VAL A N 1
ATOM 1268 C CA . VAL A 1 158 ? -4.814 -14.773 -3.452 1.00 92.75 158 VAL A CA 1
ATOM 1269 C C . VAL A 1 158 ? -6.221 -14.174 -3.589 1.00 92.75 158 VAL A C 1
ATOM 1271 O O . VAL A 1 158 ? -7.182 -14.914 -3.836 1.00 92.75 158 VAL A O 1
ATOM 1274 N N . PRO A 1 159 ? -6.379 -12.839 -3.453 1.00 91.31 159 PRO A N 1
ATOM 1275 C CA . PRO A 1 159 ? -7.629 -12.152 -3.774 1.00 91.31 159 PRO A CA 1
ATOM 1276 C C . PRO A 1 159 ? -8.163 -12.532 -5.161 1.00 91.31 159 PRO A C 1
ATOM 1278 O O . PRO A 1 159 ? -7.390 -12.816 -6.072 1.00 91.31 159 PRO A O 1
ATOM 1281 N N . ALA A 1 160 ? -9.486 -12.507 -5.346 1.00 88.56 160 ALA A N 1
ATOM 1282 C CA . ALA A 1 160 ? -10.117 -12.941 -6.597 1.00 88.56 160 ALA A CA 1
ATOM 1283 C C . ALA A 1 160 ? -9.571 -12.205 -7.835 1.00 88.56 160 ALA A C 1
ATOM 1285 O O . ALA A 1 160 ? -9.224 -12.865 -8.810 1.00 88.56 160 ALA A O 1
ATOM 1286 N N . ALA A 1 161 ? -9.400 -10.880 -7.746 1.00 88.38 161 ALA A N 1
ATOM 1287 C CA . ALA A 1 161 ? -8.821 -10.051 -8.809 1.00 88.38 161 ALA A CA 1
ATOM 1288 C C . ALA A 1 161 ? -7.387 -10.466 -9.201 1.00 88.38 161 ALA A C 1
ATOM 1290 O O . ALA A 1 161 ? -6.928 -10.182 -10.299 1.00 88.38 161 ALA A O 1
ATOM 1291 N N . MET A 1 162 ? -6.671 -11.169 -8.318 1.00 91.62 162 MET A N 1
ATOM 1292 C CA . MET A 1 162 ? -5.278 -11.576 -8.510 1.00 91.62 162 MET A CA 1
ATOM 1293 C C . MET A 1 162 ? -5.102 -13.002 -9.039 1.00 91.62 162 MET A C 1
ATOM 1295 O O . MET A 1 162 ? -3.972 -13.414 -9.296 1.00 91.62 162 MET A O 1
ATOM 1299 N N . LYS A 1 163 ? -6.179 -13.780 -9.195 1.00 89.88 163 LYS A N 1
ATOM 1300 C CA . LYS A 1 163 ? -6.086 -15.194 -9.605 1.00 89.88 163 LYS A CA 1
ATOM 1301 C C . LYS A 1 163 ? -5.530 -15.383 -11.017 1.00 89.88 163 LYS A C 1
ATOM 1303 O O . LYS A 1 163 ? -4.852 -16.380 -11.262 1.00 89.88 163 LYS A O 1
ATOM 1308 N N . GLU A 1 164 ? -5.776 -14.409 -11.890 1.00 88.94 164 GLU A N 1
ATOM 1309 C CA . GLU A 1 164 ? -5.312 -14.394 -13.282 1.00 88.94 164 GLU A CA 1
ATOM 1310 C C . GLU A 1 164 ? -3.907 -13.789 -13.444 1.00 88.94 164 GLU A C 1
ATOM 1312 O O . GLU A 1 164 ? -3.345 -13.797 -14.538 1.00 88.94 164 GLU A O 1
ATOM 1317 N N . CYS A 1 165 ? -3.303 -13.282 -12.362 1.00 92.50 165 CYS A N 1
ATOM 1318 C CA . CYS A 1 165 ? -1.947 -12.743 -12.404 1.00 92.50 165 CYS A CA 1
ATOM 1319 C C . CYS A 1 165 ? -0.899 -13.837 -12.690 1.00 92.50 165 CYS A C 1
ATOM 1321 O O . CYS A 1 165 ? -1.145 -15.034 -12.505 1.00 92.50 165 CYS A O 1
ATOM 1323 N N . PRO A 1 166 ? 0.338 -13.459 -13.064 1.00 94.50 166 PRO A N 1
ATOM 1324 C CA . PRO A 1 166 ? 1.388 -14.426 -13.340 1.00 94.50 166 PRO A CA 1
ATOM 1325 C C . PRO A 1 166 ? 1.703 -15.295 -12.117 1.00 94.50 166 PRO A C 1
ATOM 1327 O O . PRO A 1 166 ? 1.969 -14.801 -11.019 1.00 94.50 166 PRO A O 1
ATOM 1330 N N . ARG A 1 167 ? 1.756 -16.616 -12.325 1.00 95.50 167 ARG A N 1
ATOM 1331 C CA . ARG A 1 167 ? 2.085 -17.598 -11.273 1.00 95.50 167 ARG A CA 1
ATOM 1332 C C . ARG A 1 167 ? 3.477 -17.413 -10.677 1.00 95.50 167 ARG A C 1
ATOM 1334 O O . ARG A 1 167 ? 3.705 -17.819 -9.544 1.00 95.50 167 ARG A O 1
ATOM 1341 N N . VAL A 1 168 ? 4.392 -16.807 -11.431 1.00 95.50 168 VAL A N 1
ATOM 1342 C CA . VAL A 1 168 ? 5.791 -16.630 -11.041 1.00 95.50 168 VAL A CA 1
ATOM 1343 C C . VAL A 1 168 ? 6.249 -15.211 -11.365 1.00 95.50 168 VAL A C 1
ATOM 1345 O O . VAL A 1 168 ? 6.219 -14.794 -12.531 1.00 95.50 168 VAL A O 1
ATOM 1348 N N . LEU A 1 169 ? 6.724 -14.499 -10.343 1.00 94.12 169 LEU A N 1
ATOM 1349 C CA . LEU A 1 169 ? 7.315 -13.167 -10.460 1.00 94.12 169 LEU A CA 1
ATOM 1350 C C . LEU A 1 169 ? 8.850 -13.249 -10.387 1.00 94.12 169 LEU A C 1
ATOM 1352 O O . LEU A 1 169 ? 9.383 -13.920 -9.500 1.00 94.12 169 LEU A O 1
ATOM 1356 N N . PRO A 1 170 ? 9.583 -12.607 -11.311 1.00 90.62 170 PRO A N 1
ATOM 1357 C CA . PRO A 1 170 ? 11.039 -12.685 -11.352 1.00 90.62 170 PRO A CA 1
ATOM 1358 C C . PRO A 1 170 ? 11.694 -11.810 -10.274 1.00 90.62 170 PRO A C 1
ATOM 1360 O O . PRO A 1 170 ? 11.240 -10.699 -10.021 1.00 90.62 170 PRO A O 1
ATOM 1363 N N . GLN A 1 171 ? 12.825 -12.257 -9.716 1.00 87.12 171 GLN A N 1
ATOM 1364 C CA . GLN A 1 171 ? 13.761 -11.347 -9.048 1.00 87.12 171 GLN A CA 1
ATOM 1365 C C . GLN A 1 171 ? 14.545 -10.595 -10.128 1.00 87.12 171 GLN A C 1
ATOM 1367 O O . GLN A 1 171 ? 15.313 -11.208 -10.867 1.00 87.12 171 GLN A O 1
ATOM 1372 N N . LYS A 1 172 ? 14.366 -9.277 -10.222 1.00 80.88 172 LYS A N 1
ATOM 1373 C CA . LYS A 1 172 ? 15.115 -8.419 -11.150 1.00 80.88 172 LYS A CA 1
ATOM 1374 C C . LYS A 1 172 ? 16.129 -7.566 -10.389 1.00 80.88 172 LYS A C 1
ATOM 1376 O O . LYS A 1 172 ? 15.848 -6.422 -10.055 1.00 80.88 172 LYS A O 1
ATOM 1381 N N . GLY A 1 173 ? 17.288 -8.139 -10.062 1.00 79.56 173 GLY A N 1
ATOM 1382 C CA . GLY A 1 173 ? 18.365 -7.425 -9.362 1.00 79.56 173 GLY A CA 1
ATOM 1383 C C . GLY A 1 173 ? 17.869 -6.655 -8.130 1.00 79.56 173 GLY A C 1
ATOM 1384 O O . GLY A 1 173 ? 17.158 -7.220 -7.297 1.00 79.56 173 GLY A O 1
ATOM 1385 N N . ILE A 1 174 ? 18.215 -5.365 -8.060 1.00 77.62 174 ILE A N 1
ATOM 1386 C CA . ILE A 1 174 ? 17.799 -4.429 -6.998 1.00 77.62 174 ILE A CA 1
ATOM 1387 C C . ILE A 1 174 ? 16.402 -3.828 -7.211 1.00 77.62 174 ILE A C 1
ATOM 1389 O O . ILE A 1 174 ? 15.900 -3.131 -6.333 1.00 77.62 174 ILE A O 1
ATOM 1393 N N . ALA A 1 175 ? 15.765 -4.092 -8.356 1.00 86.06 175 ALA A N 1
ATOM 1394 C CA . ALA A 1 175 ? 14.435 -3.577 -8.652 1.00 86.06 175 ALA A CA 1
ATOM 1395 C C . ALA A 1 175 ? 13.354 -4.254 -7.800 1.00 86.06 175 ALA A C 1
ATOM 1397 O O . ALA A 1 175 ? 12.272 -3.703 -7.645 1.00 86.06 175 ALA A O 1
ATOM 1398 N N . VAL A 1 176 ? 13.631 -5.435 -7.228 1.00 90.50 176 VAL A N 1
ATOM 1399 C CA . VAL A 1 176 ? 12.714 -6.119 -6.307 1.00 90.50 176 VAL A CA 1
ATOM 1400 C C . VAL A 1 176 ? 13.269 -6.107 -4.884 1.00 90.50 176 VAL A C 1
ATOM 1402 O O . VAL A 1 176 ? 14.243 -6.795 -4.581 1.00 90.50 176 VAL A O 1
ATOM 1405 N N . THR A 1 177 ? 12.598 -5.374 -3.999 1.00 92.19 177 THR A N 1
ATOM 1406 C CA . THR A 1 177 ? 12.809 -5.402 -2.549 1.00 92.19 177 THR A CA 1
ATOM 1407 C C . THR A 1 177 ? 11.840 -6.406 -1.927 1.00 92.19 177 THR A C 1
ATOM 1409 O O . THR A 1 177 ? 10.664 -6.118 -1.730 1.00 92.19 177 THR A O 1
ATOM 1412 N N . ALA A 1 178 ? 12.315 -7.617 -1.643 1.00 93.75 178 ALA A N 1
ATOM 1413 C CA . ALA A 1 178 ? 11.544 -8.595 -0.878 1.00 93.75 178 ALA A CA 1
ATOM 1414 C C . ALA A 1 178 ? 11.708 -8.361 0.632 1.00 93.75 178 ALA A C 1
ATOM 1416 O O . ALA A 1 178 ? 12.658 -7.710 1.062 1.00 93.75 178 ALA A O 1
ATOM 1417 N N . VAL A 1 179 ? 10.817 -8.932 1.441 1.00 94.62 179 VAL A N 1
ATOM 1418 C CA . VAL A 1 179 ? 10.868 -8.872 2.914 1.00 94.62 179 VAL A CA 1
ATOM 1419 C C . VAL A 1 179 ? 11.032 -10.259 3.521 1.00 94.62 179 VAL A C 1
ATOM 1421 O O . VAL A 1 179 ? 10.621 -11.255 2.913 1.00 94.62 179 VAL A O 1
ATOM 1424 N N . LYS A 1 180 ? 11.606 -10.347 4.724 1.00 94.81 180 LYS A N 1
ATOM 1425 C CA . LYS A 1 180 ? 11.680 -11.603 5.484 1.00 94.81 180 LYS A CA 1
ATOM 1426 C C . LYS A 1 180 ? 10.279 -11.997 5.939 1.00 94.81 180 LYS A C 1
ATOM 1428 O O . LYS A 1 180 ? 9.600 -11.206 6.593 1.00 94.81 180 LYS A O 1
ATOM 1433 N N . LYS A 1 181 ? 9.840 -13.224 5.648 1.00 94.44 181 LYS A N 1
ATOM 1434 C CA . LYS A 1 181 ? 8.498 -13.690 6.047 1.00 94.44 181 LYS A CA 1
ATOM 1435 C C . LYS A 1 181 ? 8.290 -13.690 7.560 1.00 94.44 181 LYS A C 1
ATOM 1437 O O . LYS A 1 181 ? 7.189 -13.412 8.011 1.00 94.44 181 LYS A O 1
ATOM 1442 N N . GLU A 1 182 ? 9.340 -13.967 8.326 1.00 94.75 182 GLU A N 1
ATOM 1443 C CA . GLU A 1 182 ? 9.318 -13.954 9.796 1.00 94.75 182 GLU A CA 1
ATOM 1444 C C . GLU A 1 182 ? 9.120 -12.554 10.398 1.00 94.75 182 GLU A C 1
ATOM 1446 O O . GLU A 1 182 ? 8.624 -12.440 11.513 1.00 94.75 182 GLU A O 1
ATOM 1451 N N . SER A 1 183 ? 9.441 -11.494 9.646 1.00 96.12 183 SER A N 1
ATOM 1452 C CA . SER A 1 183 ? 9.210 -10.104 10.064 1.00 96.12 183 SER A CA 1
ATOM 1453 C C . SER A 1 183 ? 7.770 -9.627 9.823 1.00 96.12 183 SER A C 1
ATOM 1455 O O . SER A 1 183 ? 7.378 -8.548 10.270 1.00 96.12 183 SER A O 1
ATOM 1457 N N . LEU A 1 184 ? 6.962 -10.409 9.095 1.00 97.19 184 LEU A N 1
ATOM 1458 C CA . LEU A 1 184 ? 5.592 -10.024 8.776 1.00 97.19 184 LEU A CA 1
ATOM 1459 C C . LEU A 1 184 ? 4.708 -10.072 10.035 1.00 97.19 184 LEU A C 1
ATOM 1461 O O . LEU A 1 184 ? 4.745 -11.048 10.788 1.00 97.19 184 LEU A O 1
ATOM 1465 N N . PRO A 1 185 ? 3.873 -9.045 10.271 1.00 96.31 185 PRO A N 1
ATOM 1466 C CA . PRO A 1 185 ? 3.050 -8.975 11.471 1.00 96.31 185 PRO A CA 1
ATOM 1467 C C . PRO A 1 185 ? 1.904 -9.993 11.457 1.00 96.31 185 PRO A C 1
ATOM 1469 O O . PRO A 1 185 ? 1.517 -10.540 10.423 1.00 96.31 185 PRO A O 1
ATOM 1472 N N . SER A 1 186 ? 1.279 -10.188 12.622 1.00 91.44 186 SER A N 1
ATOM 1473 C CA . SER A 1 186 ? 0.025 -10.942 12.710 1.00 91.44 186 SER A CA 1
ATOM 1474 C C . SER A 1 186 ? -1.041 -10.333 11.792 1.00 91.44 186 SER A C 1
ATOM 1476 O O . SER A 1 186 ? -1.242 -9.120 11.788 1.00 91.44 186 SER A O 1
ATOM 1478 N N . GLY A 1 187 ? -1.724 -11.181 11.019 1.00 90.81 187 GLY A N 1
ATOM 1479 C CA . GLY A 1 187 ? -2.689 -10.746 10.006 1.00 90.81 187 GLY A CA 1
ATOM 1480 C C . GLY A 1 187 ? -2.085 -10.451 8.633 1.00 90.81 187 GLY A C 1
ATOM 1481 O O . GLY A 1 187 ? -2.814 -10.010 7.745 1.00 90.81 187 GLY A O 1
ATOM 1482 N N . ALA A 1 188 ? -0.785 -10.689 8.444 1.00 97.06 188 ALA A N 1
ATOM 1483 C CA . ALA A 1 188 ? -0.173 -10.698 7.126 1.00 97.06 188 ALA A CA 1
ATOM 1484 C C . ALA A 1 188 ? -0.519 -11.973 6.344 1.00 97.06 188 ALA A C 1
ATOM 1486 O O . ALA A 1 188 ? -0.561 -13.075 6.891 1.00 97.06 188 ALA A O 1
ATOM 1487 N N . GLN A 1 189 ? -0.706 -11.811 5.040 1.00 97.06 189 GLN A N 1
ATOM 1488 C CA . GLN A 1 189 ? -0.905 -12.874 4.071 1.00 97.06 189 GLN A CA 1
ATOM 1489 C C . GLN A 1 189 ? 0.121 -12.713 2.953 1.00 97.06 189 GLN A C 1
ATOM 1491 O O . GLN A 1 189 ? 0.160 -11.692 2.264 1.00 97.06 189 GLN A O 1
ATOM 1496 N N . VAL A 1 190 ? 0.954 -13.735 2.776 1.00 97.50 190 VAL A N 1
ATOM 1497 C CA . VAL A 1 190 ? 1.900 -13.816 1.660 1.00 97.50 190 VAL A CA 1
ATOM 1498 C C . VAL A 1 190 ? 1.132 -14.192 0.399 1.00 97.50 190 VAL A C 1
ATOM 1500 O O . VAL A 1 190 ? 0.437 -15.204 0.386 1.00 97.50 190 VAL A O 1
ATOM 1503 N N . LEU A 1 191 ? 1.296 -13.399 -0.658 1.00 97.88 191 LEU A N 1
ATOM 1504 C CA . LEU A 1 191 ? 0.640 -13.615 -1.948 1.00 97.88 191 LEU A CA 1
ATOM 1505 C C . LEU A 1 191 ? 1.630 -14.171 -2.980 1.00 97.88 191 LEU A C 1
ATOM 1507 O O . LEU A 1 191 ? 1.318 -15.142 -3.662 1.00 97.88 191 LEU A O 1
ATOM 1511 N N . TRP A 1 192 ? 2.851 -13.625 -3.031 1.00 97.75 192 TRP A N 1
ATOM 1512 C CA . TRP A 1 192 ? 3.971 -14.184 -3.796 1.00 97.75 192 TRP A CA 1
ATOM 1513 C C . TRP A 1 192 ? 5.227 -14.264 -2.936 1.00 97.75 192 TRP A C 1
ATOM 1515 O O . TRP A 1 192 ? 5.712 -13.251 -2.423 1.00 97.75 192 TRP A O 1
ATOM 1525 N N . GLY A 1 193 ? 5.799 -15.463 -2.824 1.00 95.38 193 GLY A N 1
ATOM 1526 C CA . GLY A 1 193 ? 6.954 -15.691 -1.965 1.00 95.38 193 GLY A CA 1
ATOM 1527 C C . GLY A 1 193 ? 7.829 -16.878 -2.354 1.00 95.38 193 GLY A C 1
ATOM 1528 O O . GLY A 1 193 ? 7.480 -17.713 -3.185 1.00 95.38 193 GLY A O 1
ATOM 1529 N N . THR A 1 194 ? 8.976 -16.943 -1.695 1.00 93.94 194 THR A N 1
ATOM 1530 C CA . THR A 1 194 ? 9.864 -18.109 -1.586 1.00 93.94 194 THR A CA 1
ATOM 1531 C C . THR A 1 194 ? 9.640 -18.768 -0.215 1.00 93.94 194 THR A C 1
ATOM 1533 O O . THR A 1 194 ? 8.785 -18.303 0.536 1.00 93.94 194 THR A O 1
ATOM 1536 N N . PRO A 1 195 ? 10.373 -19.808 0.212 1.00 92.06 195 PRO A N 1
ATOM 1537 C CA . PRO A 1 195 ? 10.241 -20.311 1.581 1.00 92.06 195 PRO A CA 1
ATOM 1538 C C . PRO A 1 195 ? 10.519 -19.263 2.675 1.00 92.06 195 PRO A C 1
ATOM 1540 O O . PRO A 1 195 ? 9.857 -19.296 3.707 1.00 92.06 195 PRO A O 1
ATOM 1543 N N . ARG A 1 196 ? 11.441 -18.311 2.452 1.00 92.19 196 ARG A N 1
ATOM 1544 C CA . ARG A 1 196 ? 11.909 -17.364 3.491 1.00 92.19 196 ARG A CA 1
ATOM 1545 C C . ARG A 1 196 ? 11.573 -15.895 3.234 1.00 92.19 196 ARG A C 1
ATOM 1547 O O . ARG A 1 196 ? 11.531 -15.111 4.179 1.00 92.19 196 ARG A O 1
ATOM 1554 N N . SER A 1 197 ? 11.300 -15.517 1.989 1.00 93.94 197 SER A N 1
ATOM 1555 C CA . SER A 1 197 ? 11.060 -14.127 1.591 1.00 93.94 197 SER A CA 1
ATOM 1556 C C . SER A 1 197 ? 9.738 -13.954 0.843 1.00 93.94 197 SER A C 1
ATOM 1558 O O . SER A 1 197 ? 9.196 -14.901 0.267 1.00 93.94 197 SER A O 1
ATOM 1560 N N . SER A 1 198 ? 9.192 -12.743 0.866 1.00 95.19 198 SER A N 1
ATOM 1561 C CA . SER A 1 198 ? 7.968 -12.375 0.153 1.00 95.19 198 SER A CA 1
ATOM 1562 C C . SER A 1 198 ? 8.193 -11.102 -0.648 1.00 95.19 198 SER A C 1
ATOM 1564 O O . SER A 1 198 ? 8.670 -10.116 -0.094 1.00 95.19 198 SER A O 1
ATOM 1566 N N . ALA A 1 199 ? 7.827 -11.114 -1.929 1.00 94.81 199 ALA A N 1
ATOM 1567 C CA . ALA A 1 199 ? 7.835 -9.911 -2.763 1.00 94.81 199 ALA A CA 1
ATOM 1568 C C . ALA A 1 199 ? 6.461 -9.242 -2.815 1.00 94.81 199 ALA A C 1
ATOM 1570 O O . ALA A 1 199 ? 6.384 -8.046 -3.057 1.00 94.81 199 ALA A O 1
ATOM 1571 N N . VAL A 1 200 ? 5.381 -9.995 -2.589 1.00 97.50 200 VAL A N 1
ATOM 1572 C CA . VAL A 1 200 ? 4.026 -9.440 -2.575 1.00 97.50 200 VAL A CA 1
ATOM 1573 C C . VAL A 1 200 ? 3.264 -10.014 -1.394 1.00 97.50 200 VAL A C 1
ATOM 1575 O O . VAL A 1 200 ? 3.154 -11.234 -1.246 1.00 97.50 200 VAL A O 1
ATOM 1578 N N . PHE A 1 201 ? 2.751 -9.142 -0.539 1.00 97.69 201 PHE A N 1
ATOM 1579 C CA . PHE A 1 201 ? 1.965 -9.521 0.628 1.00 97.69 201 PHE A CA 1
ATOM 1580 C C . PHE A 1 201 ? 0.927 -8.447 0.936 1.00 97.69 201 PHE A C 1
ATOM 1582 O O . PHE A 1 201 ? 1.041 -7.304 0.496 1.00 97.69 201 PHE A O 1
ATOM 1589 N N . GLN A 1 202 ? -0.073 -8.810 1.729 1.00 97.44 202 GLN A N 1
ATOM 1590 C CA . GLN A 1 202 ? -1.005 -7.854 2.311 1.00 97.44 202 GLN A CA 1
ATOM 1591 C C . GLN A 1 202 ? -1.088 -8.032 3.822 1.00 97.44 202 GLN A C 1
ATOM 1593 O O . GLN A 1 202 ? -1.022 -9.150 4.322 1.00 97.44 202 GLN A O 1
ATOM 1598 N N . ILE A 1 203 ? -1.245 -6.938 4.554 1.00 97.94 203 ILE A N 1
ATOM 1599 C CA . ILE A 1 203 ? -1.403 -6.914 6.005 1.00 97.94 203 ILE A CA 1
ATOM 1600 C C . ILE A 1 203 ? -2.801 -6.411 6.312 1.00 97.94 203 ILE A C 1
ATOM 1602 O O . ILE A 1 203 ? -3.162 -5.299 5.926 1.00 97.94 203 ILE A O 1
ATOM 1606 N N . LYS A 1 204 ? -3.581 -7.216 7.036 1.00 97.69 204 LYS A N 1
ATOM 1607 C CA . LYS A 1 204 ? -4.835 -6.752 7.622 1.00 97.69 204 LYS A CA 1
ATOM 1608 C C . LYS A 1 204 ? -4.518 -5.858 8.821 1.00 97.69 204 LYS A C 1
ATOM 1610 O O . LYS A 1 204 ? -3.956 -6.324 9.810 1.00 97.69 204 LYS A O 1
ATOM 1615 N N . PHE A 1 205 ? -4.869 -4.582 8.727 1.00 97.62 205 PHE A N 1
ATOM 1616 C CA . PHE A 1 205 ? -4.680 -3.597 9.790 1.00 97.62 205 PHE A CA 1
ATOM 1617 C C . PHE A 1 205 ? -6.037 -3.230 10.381 1.00 97.62 205 PHE A C 1
ATOM 1619 O O . PHE A 1 205 ? -6.968 -2.954 9.625 1.00 97.62 205 PHE A O 1
ATOM 1626 N N . CYS A 1 206 ? -6.138 -3.239 11.710 1.00 97.25 206 CYS A N 1
ATOM 1627 C CA . CYS A 1 206 ? -7.381 -2.982 12.424 1.00 97.25 206 CYS A CA 1
ATOM 1628 C C . CYS A 1 206 ? -7.188 -1.936 13.521 1.00 97.25 206 CYS A C 1
ATOM 1630 O O . CYS A 1 206 ? -6.169 -1.942 14.222 1.00 97.25 206 CYS A O 1
ATOM 1632 N N . GLU A 1 207 ? -8.202 -1.101 13.715 1.00 96.69 207 GLU A N 1
ATOM 1633 C CA . GLU A 1 207 ? -8.325 -0.223 14.875 1.00 96.69 207 GLU A CA 1
ATOM 1634 C C . GLU A 1 207 ? -9.651 -0.486 15.584 1.00 96.69 207 GLU A C 1
ATOM 1636 O O . GLU A 1 207 ? -10.649 -0.834 14.956 1.00 96.69 207 GLU A O 1
ATOM 1641 N N . ALA A 1 208 ? -9.643 -0.318 16.902 1.00 96.19 208 ALA A N 1
ATOM 1642 C CA . ALA A 1 208 ? -10.845 -0.309 17.718 1.00 96.19 208 ALA A CA 1
ATOM 1643 C C . ALA A 1 208 ? -10.996 1.049 18.403 1.00 96.19 208 ALA A C 1
ATOM 1645 O O . ALA A 1 208 ? -9.998 1.713 18.715 1.00 96.19 208 ALA A O 1
ATOM 1646 N N . GLU A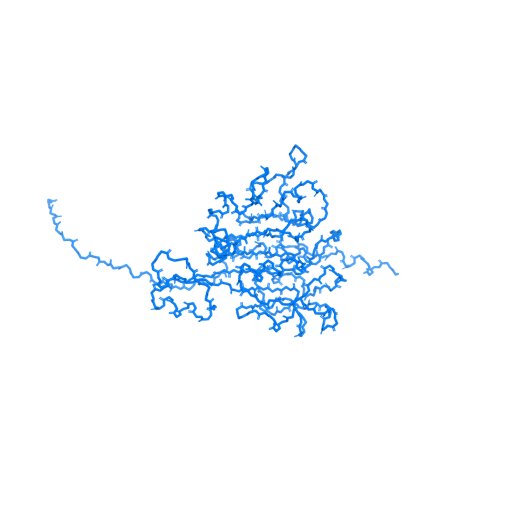 1 209 ? -12.239 1.439 18.683 1.00 93.56 209 GLU A N 1
ATOM 1647 C CA . GLU A 1 209 ? -12.532 2.627 19.484 1.00 93.56 209 GLU A CA 1
ATOM 1648 C C . GLU A 1 209 ? -11.771 2.585 20.818 1.00 93.56 209 GLU A C 1
ATOM 1650 O O . GLU A 1 209 ? -11.535 1.516 21.399 1.00 93.56 209 GLU A O 1
ATOM 1655 N N . ASN A 1 210 ? -11.320 3.746 21.287 1.00 92.12 210 ASN A N 1
ATOM 1656 C CA . ASN A 1 210 ? -10.583 3.847 22.538 1.00 92.12 210 ASN A CA 1
ATOM 1657 C C . ASN A 1 210 ? -11.527 3.671 23.733 1.00 92.12 210 ASN A C 1
ATOM 1659 O O . ASN A 1 210 ? -12.653 4.149 23.713 1.00 92.12 210 ASN A O 1
ATOM 1663 N N . SER A 1 211 ? -11.063 3.019 24.798 1.00 88.81 211 SER A N 1
ATOM 1664 C CA . SER A 1 211 ? -11.833 2.936 26.046 1.00 88.81 211 SER A CA 1
ATOM 1665 C C . SER A 1 211 ? -11.903 4.271 26.795 1.00 88.81 211 SER A C 1
ATOM 1667 O O . SER A 1 211 ? -12.719 4.417 27.697 1.00 88.81 211 SER A O 1
ATOM 1669 N N . MET A 1 212 ? -11.025 5.223 26.468 1.00 89.12 212 MET A N 1
ATOM 1670 C CA . MET A 1 212 ? -11.046 6.584 27.001 1.00 89.12 212 MET A CA 1
ATOM 1671 C C . MET A 1 212 ? -11.766 7.520 26.027 1.00 89.12 212 MET A C 1
ATOM 1673 O O . MET A 1 212 ? -11.366 7.636 24.867 1.00 89.12 212 MET A O 1
ATOM 1677 N N . GLU A 1 213 ? -12.791 8.219 26.509 1.00 85.88 213 GLU A N 1
ATOM 1678 C CA . GLU A 1 213 ? -13.558 9.179 25.712 1.00 85.88 213 GLU A CA 1
ATOM 1679 C C . GLU A 1 213 ? -12.663 10.305 25.161 1.00 85.88 213 GLU A C 1
ATOM 1681 O O . GLU A 1 213 ? -11.751 10.792 25.831 1.00 85.88 213 GLU A O 1
ATOM 1686 N N . GLY A 1 214 ? -12.897 10.700 23.906 1.00 84.12 214 GLY A N 1
ATOM 1687 C CA . GLY A 1 214 ? -12.137 11.754 23.224 1.00 84.12 214 GLY A CA 1
ATOM 1688 C C . GLY A 1 214 ? -10.739 11.346 22.740 1.00 84.12 214 GLY A C 1
ATOM 1689 O O . GLY A 1 214 ? -10.070 12.140 22.074 1.00 84.12 214 GLY A O 1
ATOM 1690 N N . MET A 1 215 ? -10.292 10.119 23.026 1.00 90.19 215 MET A N 1
ATOM 1691 C CA . MET A 1 215 ? -8.998 9.608 22.572 1.00 90.19 215 MET A CA 1
ATOM 1692 C C . MET A 1 215 ? -9.111 8.924 21.201 1.00 90.19 215 MET A C 1
ATOM 1694 O O . MET A 1 215 ? -10.136 8.316 20.890 1.00 90.19 215 MET A O 1
ATOM 1698 N N . PRO A 1 216 ? -8.061 8.994 20.360 1.00 90.25 216 PRO A N 1
ATOM 1699 C CA . PRO A 1 216 ? -8.096 8.387 19.036 1.00 90.25 216 PRO A CA 1
ATOM 1700 C C . PRO A 1 216 ? -8.198 6.853 19.113 1.00 90.25 216 PRO A C 1
ATOM 170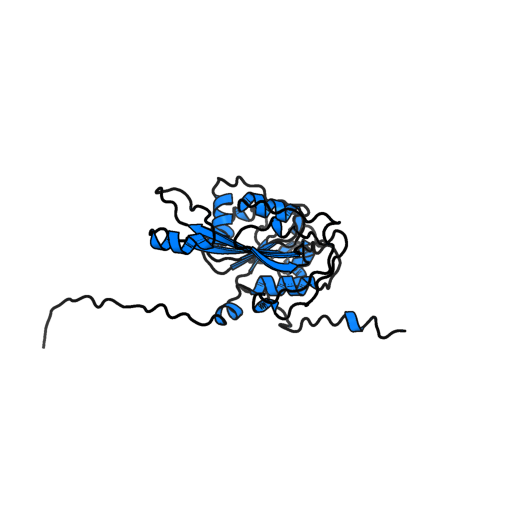2 O O . PRO A 1 216 ? -7.741 6.265 20.106 1.00 90.25 216 PRO A O 1
ATOM 1705 N N . PRO A 1 217 ? -8.731 6.205 18.057 1.00 92.75 217 PRO A N 1
ATOM 1706 C CA . PRO A 1 217 ? -8.738 4.752 17.930 1.00 92.75 217 PRO A CA 1
ATOM 1707 C C . PRO A 1 217 ? -7.348 4.147 18.126 1.00 92.75 217 PRO A C 1
ATOM 1709 O O . PRO A 1 217 ? -6.322 4.768 17.832 1.00 92.75 217 PRO A O 1
ATOM 1712 N N . VAL A 1 218 ? -7.321 2.919 18.633 1.00 93.69 218 VAL A N 1
ATOM 1713 C CA . VAL A 1 218 ? -6.081 2.198 18.927 1.00 93.69 218 VAL A CA 1
ATOM 1714 C C . VAL A 1 218 ? -5.935 0.996 18.014 1.00 93.69 218 VAL A C 1
ATOM 1716 O O . VAL A 1 218 ? -6.895 0.267 17.766 1.00 93.69 218 VAL A O 1
ATOM 1719 N N . LYS A 1 219 ? -4.706 0.761 17.552 1.00 94.75 219 LYS A N 1
ATOM 1720 C CA . LYS A 1 219 ? -4.342 -0.450 16.814 1.00 94.75 219 LYS A CA 1
ATOM 1721 C C . LYS A 1 219 ? -4.660 -1.688 17.656 1.00 94.75 219 LYS A C 1
ATOM 1723 O O . LYS A 1 219 ? -4.240 -1.777 18.809 1.00 94.75 219 LYS A O 1
ATOM 1728 N N . VAL A 1 220 ? -5.318 -2.666 17.043 1.00 95.12 220 VAL A N 1
ATOM 1729 C CA . VAL A 1 220 ? -5.573 -3.993 17.624 1.00 95.12 220 VAL A CA 1
ATOM 1730 C C . VAL A 1 220 ? -5.117 -5.085 16.662 1.00 95.12 220 VAL A C 1
ATOM 1732 O O . VAL A 1 220 ? -4.990 -4.858 15.456 1.00 95.12 220 VAL A O 1
ATOM 1735 N N . LEU A 1 221 ? -4.850 -6.289 17.175 1.00 96.06 221 LEU A N 1
ATOM 1736 C CA . LEU A 1 221 ? -4.578 -7.419 16.290 1.00 96.06 221 LEU A CA 1
ATOM 1737 C C . LEU A 1 221 ? -5.876 -7.833 15.586 1.00 96.06 221 LEU A C 1
ATOM 1739 O O . LEU A 1 221 ? -6.936 -7.832 16.216 1.00 96.06 221 LEU A O 1
ATOM 1743 N N . PRO A 1 222 ? -5.823 -8.285 14.321 1.00 95.50 222 PRO A N 1
ATOM 1744 C CA . PRO A 1 222 ? -7.032 -8.693 13.607 1.00 95.50 222 PRO A CA 1
ATOM 1745 C C . PRO A 1 222 ? -7.847 -9.786 14.308 1.00 95.50 222 PRO A C 1
ATOM 1747 O O . PRO A 1 222 ? -9.070 -9.800 14.205 1.00 95.50 222 PRO A O 1
ATOM 1750 N N . ARG A 1 223 ? -7.180 -10.679 15.049 1.00 95.19 223 ARG A N 1
ATOM 1751 C CA . ARG A 1 223 ? -7.829 -11.734 15.846 1.00 95.19 223 ARG A CA 1
ATOM 1752 C C . ARG A 1 223 ? -8.578 -11.211 17.081 1.00 95.19 223 ARG A C 1
ATOM 1754 O O . ARG A 1 223 ? -9.502 -11.873 17.536 1.00 95.19 223 ARG A O 1
ATOM 1761 N N . ASP A 1 224 ? -8.207 -10.035 17.587 1.00 95.25 224 ASP A N 1
ATOM 1762 C CA . ASP A 1 224 ? -8.781 -9.430 18.799 1.00 95.25 224 ASP A CA 1
ATOM 1763 C C . ASP A 1 224 ? -9.939 -8.468 18.471 1.00 95.25 224 ASP A C 1
ATOM 1765 O O . ASP A 1 224 ? -10.672 -8.022 19.357 1.00 95.25 224 ASP A O 1
ATOM 1769 N N . CYS A 1 225 ? -10.133 -8.165 17.186 1.00 94.06 225 CYS A N 1
ATOM 1770 C CA . CYS A 1 225 ? -11.184 -7.277 16.699 1.00 94.06 225 CYS A CA 1
ATOM 1771 C C . CYS A 1 225 ? -12.600 -7.753 17.104 1.00 94.06 225 CYS A C 1
ATOM 1773 O O . CYS A 1 225 ? -13.312 -6.970 17.734 1.00 94.06 225 CYS A O 1
ATOM 1775 N N .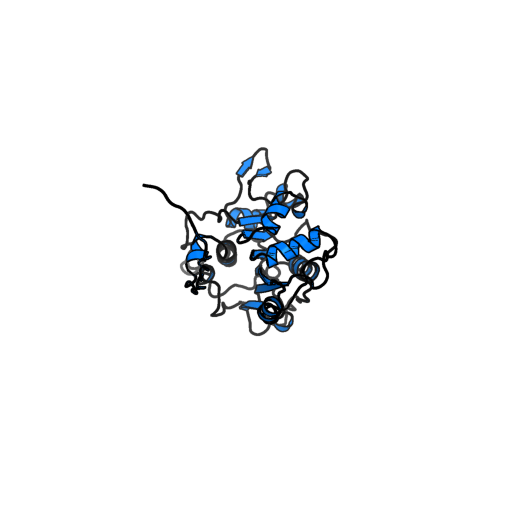 PRO A 1 226 ? -12.986 -9.041 16.930 1.00 95.38 226 PRO A N 1
ATOM 1776 C CA . PRO A 1 226 ? -14.306 -9.519 17.365 1.00 95.38 226 PRO A CA 1
ATOM 1777 C C . PRO A 1 226 ? -14.516 -9.464 18.884 1.00 95.38 226 PRO A C 1
ATOM 1779 O O . PRO A 1 226 ? -15.643 -9.347 19.361 1.00 95.38 226 PRO A O 1
ATOM 1782 N N . ALA A 1 227 ? -13.442 -9.589 19.670 1.00 94.75 227 ALA A N 1
ATOM 1783 C CA . ALA A 1 227 ? -13.522 -9.462 21.123 1.00 94.75 227 ALA A CA 1
ATOM 1784 C C . ALA A 1 227 ? -13.738 -8.001 21.543 1.00 94.75 227 ALA A C 1
ATOM 1786 O O . ALA A 1 227 ? -14.514 -7.742 22.460 1.00 94.75 227 ALA A O 1
ATOM 1787 N N . SER A 1 228 ? -13.108 -7.054 20.841 1.00 94.38 228 SER A N 1
ATOM 1788 C CA . SER A 1 228 ? -13.312 -5.616 21.061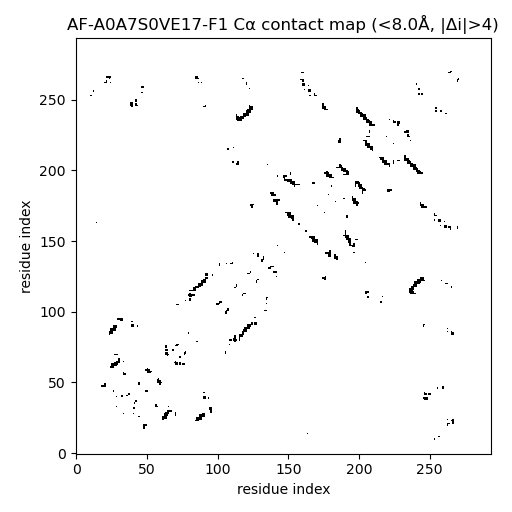 1.00 94.38 228 SER A CA 1
ATOM 1789 C C . SER A 1 228 ? -14.758 -5.207 20.768 1.00 94.38 228 SER A C 1
ATOM 1791 O O . SER A 1 228 ? -15.382 -4.552 21.601 1.00 94.38 228 SER A O 1
ATOM 1793 N N . GLU A 1 229 ? -15.333 -5.690 19.662 1.00 94.31 229 GLU A N 1
ATOM 1794 C CA . GLU A 1 229 ? -16.740 -5.437 19.318 1.00 94.31 229 GLU A CA 1
ATOM 1795 C C . GLU A 1 229 ? -17.701 -5.975 20.385 1.00 94.31 229 GLU A C 1
ATOM 1797 O O . GLU A 1 229 ? -18.615 -5.271 20.811 1.00 94.31 229 GLU A O 1
ATOM 1802 N N . LYS A 1 230 ? -17.464 -7.197 20.888 1.00 94.69 230 LYS A N 1
ATOM 1803 C CA . LYS A 1 230 ? -18.249 -7.780 21.993 1.00 94.69 230 LYS A CA 1
ATOM 1804 C C . LYS A 1 230 ? -18.150 -6.974 23.288 1.00 94.69 230 LYS A C 1
ATOM 1806 O O . LYS A 1 230 ? -19.083 -6.998 24.082 1.00 94.69 230 LYS A O 1
ATOM 1811 N N . ALA A 1 231 ? -17.039 -6.271 23.495 1.00 92.44 231 ALA A N 1
ATOM 1812 C CA . ALA A 1 231 ? -16.840 -5.363 24.619 1.00 92.44 231 ALA A CA 1
ATOM 1813 C C . ALA A 1 231 ? -17.451 -3.966 24.384 1.00 92.44 231 ALA A C 1
ATOM 1815 O O . ALA A 1 231 ? -17.192 -3.055 25.167 1.00 92.44 231 ALA A O 1
ATOM 1816 N N . GLY A 1 232 ? -18.235 -3.779 23.316 1.00 93.19 232 GLY A N 1
ATOM 1817 C CA . GLY A 1 232 ? -18.879 -2.507 22.988 1.00 93.19 232 GLY A CA 1
ATOM 1818 C C . GLY A 1 232 ? -17.941 -1.478 22.360 1.00 93.19 232 GLY A C 1
ATOM 1819 O O . GLY A 1 232 ? -18.293 -0.307 22.310 1.00 93.19 232 GLY A O 1
ATOM 1820 N N . ARG A 1 233 ? -16.757 -1.895 21.893 1.00 94.19 233 ARG A N 1
ATOM 1821 C CA . ARG A 1 233 ? -15.782 -1.038 21.209 1.00 94.19 233 ARG A CA 1
ATOM 1822 C C . ARG A 1 233 ? -15.763 -1.404 19.723 1.00 94.19 233 ARG A C 1
ATOM 1824 O O . ARG A 1 233 ? -15.133 -2.409 19.377 1.00 94.19 233 ARG A O 1
ATOM 1831 N N . PRO A 1 234 ? -16.448 -0.642 18.849 1.00 93.94 234 PRO A N 1
ATOM 1832 C CA . PRO A 1 234 ? -16.442 -0.870 17.411 1.00 93.94 234 PRO A CA 1
ATOM 1833 C C . PRO A 1 234 ? -15.021 -1.056 16.891 1.00 93.94 234 PRO A C 1
ATOM 1835 O O . PRO A 1 234 ? -14.112 -0.309 17.266 1.00 93.94 234 PRO A O 1
ATOM 1838 N N . CYS A 1 235 ? -14.835 -2.065 16.046 1.00 95.38 235 CYS A N 1
ATOM 1839 C CA . CYS A 1 235 ? -13.553 -2.377 15.446 1.00 95.38 235 CYS A CA 1
ATOM 1840 C C . CYS A 1 235 ? -13.709 -2.517 13.934 1.00 95.38 235 CYS A C 1
ATOM 1842 O O . CYS A 1 235 ? -14.666 -3.105 13.440 1.00 95.38 235 CYS A O 1
ATOM 1844 N N . SER A 1 236 ? -12.765 -1.957 13.189 1.00 95.50 236 SER A N 1
ATOM 1845 C CA . SER A 1 236 ? -12.779 -1.959 11.732 1.00 95.50 236 SER A CA 1
ATOM 1846 C C . SER A 1 236 ? -11.394 -2.291 11.193 1.00 95.50 236 SER A C 1
ATOM 1848 O O . SER A 1 236 ? -10.375 -2.080 11.858 1.00 95.50 236 SER A O 1
ATOM 1850 N N . CYS A 1 237 ? -11.356 -2.886 10.000 1.00 96.06 237 CYS A N 1
ATOM 1851 C CA . CYS A 1 237 ? -10.116 -3.315 9.374 1.00 96.06 237 CYS A CA 1
ATOM 1852 C C . CYS A 1 237 ? -10.110 -3.044 7.874 1.00 96.06 237 CYS A C 1
ATOM 1854 O O . CYS A 1 237 ? -11.118 -3.256 7.203 1.00 96.06 237 CYS A O 1
ATOM 1856 N N . GLY A 1 238 ? -8.927 -2.761 7.342 1.00 97.00 238 GLY A N 1
ATOM 1857 C CA . GLY A 1 238 ? -8.633 -2.788 5.910 1.00 97.00 238 GLY A CA 1
ATOM 1858 C C . GLY A 1 238 ? -7.255 -3.377 5.649 1.00 97.00 238 GLY A C 1
ATOM 1859 O O . GLY A 1 238 ? -6.742 -4.159 6.457 1.00 97.00 238 GLY A O 1
ATOM 1860 N N . HIS A 1 239 ? -6.665 -3.033 4.505 1.00 97.81 239 HIS A N 1
ATOM 1861 C CA . HIS A 1 239 ? -5.468 -3.708 4.012 1.00 97.81 239 HIS A CA 1
ATOM 1862 C C . HIS A 1 239 ? -4.357 -2.747 3.588 1.00 97.81 239 HIS A C 1
ATOM 1864 O O . HIS A 1 239 ? -4.578 -1.796 2.845 1.00 97.81 239 HIS A O 1
ATOM 1870 N N . VAL A 1 240 ? -3.135 -3.062 4.010 1.00 98.06 240 VAL A N 1
ATOM 1871 C CA . VAL A 1 240 ? -1.906 -2.516 3.427 1.00 98.06 240 VAL A CA 1
ATOM 1872 C C . VAL A 1 240 ? -1.299 -3.594 2.542 1.00 98.06 240 VAL A C 1
ATOM 1874 O O . VAL A 1 240 ? -0.925 -4.652 3.040 1.00 98.06 240 VAL A O 1
ATOM 1877 N N . MET A 1 241 ? -1.222 -3.357 1.242 1.00 98.31 241 MET A N 1
ATOM 1878 C CA . MET A 1 241 ? -0.633 -4.259 0.265 1.00 98.31 241 MET A CA 1
ATOM 1879 C C . MET A 1 241 ? 0.715 -3.721 -0.193 1.00 98.31 241 MET A C 1
ATOM 1881 O O . MET A 1 241 ? 0.834 -2.552 -0.537 1.00 98.31 241 MET A O 1
ATOM 1885 N N . TYR A 1 242 ? 1.716 -4.589 -0.222 1.00 98.12 242 TYR A N 1
ATOM 1886 C CA . TYR A 1 242 ? 3.054 -4.264 -0.689 1.00 98.12 242 TYR A CA 1
ATOM 1887 C C . TYR A 1 242 ? 3.382 -5.094 -1.926 1.00 98.12 242 TYR A C 1
ATOM 1889 O O . TYR A 1 242 ? 3.233 -6.319 -1.905 1.00 98.12 242 TYR A O 1
ATOM 1897 N N . ILE A 1 243 ? 3.841 -4.431 -2.985 1.00 97.50 243 ILE A N 1
ATOM 1898 C CA . ILE A 1 243 ? 4.334 -5.023 -4.227 1.00 97.50 243 ILE A CA 1
ATOM 1899 C C . ILE A 1 243 ? 5.788 -4.588 -4.373 1.00 97.50 243 ILE A C 1
ATOM 1901 O O . ILE A 1 243 ? 6.063 -3.487 -4.817 1.00 97.50 243 ILE A O 1
ATOM 1905 N N . GLY A 1 244 ? 6.732 -5.455 -4.024 1.00 94.69 244 GLY A N 1
ATOM 1906 C CA . GLY A 1 244 ? 8.144 -5.111 -3.855 1.00 94.69 244 GLY A CA 1
ATOM 1907 C C . GLY A 1 244 ? 8.920 -4.691 -5.105 1.00 94.69 244 GLY A C 1
ATOM 1908 O O . GLY A 1 244 ? 10.139 -4.627 -5.022 1.00 94.69 244 GLY A O 1
ATOM 1909 N N . TYR A 1 245 ? 8.283 -4.447 -6.251 1.00 93.19 245 TYR A N 1
ATOM 1910 C CA . TYR A 1 245 ? 8.957 -4.078 -7.497 1.00 93.19 245 TYR A CA 1
ATOM 1911 C C . TYR A 1 245 ? 8.948 -2.572 -7.700 1.00 93.19 245 TYR A C 1
ATOM 1913 O O . TYR A 1 245 ? 7.877 -2.007 -7.753 1.00 93.19 245 TYR A O 1
ATOM 1921 N N . ASN A 1 246 ? 10.107 -1.947 -7.882 1.00 88.31 246 ASN A N 1
ATOM 1922 C CA . ASN A 1 246 ? 10.247 -0.497 -7.931 1.00 88.31 246 ASN A CA 1
ATOM 1923 C C . ASN A 1 246 ? 9.875 0.151 -9.274 1.00 88.31 246 ASN A C 1
ATOM 1925 O O . ASN A 1 246 ? 10.082 1.340 -9.393 1.00 88.31 246 ASN A O 1
ATOM 1929 N N . PHE A 1 247 ? 9.414 -0.577 -10.296 1.00 88.56 247 PHE A N 1
ATOM 1930 C CA . PHE A 1 247 ? 8.945 -0.003 -11.573 1.00 88.56 247 PHE A CA 1
ATOM 1931 C C . PHE A 1 247 ? 9.9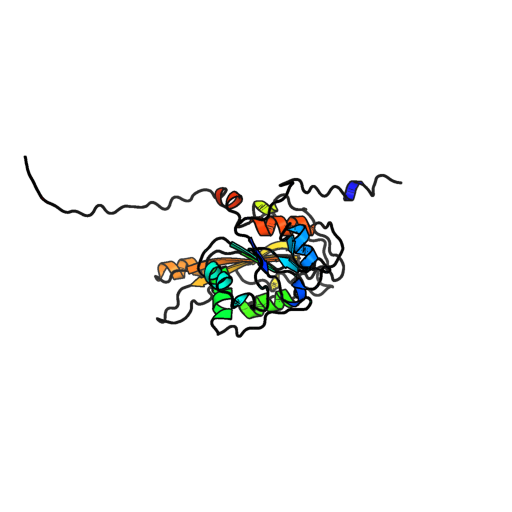11 0.975 -12.296 1.00 88.56 247 PHE A C 1
ATOM 1933 O O . PHE A 1 247 ? 9.473 1.764 -13.129 1.00 88.56 247 PHE A O 1
ATOM 1940 N N . GLN A 1 248 ? 11.227 0.908 -12.047 1.00 81.50 248 GLN A N 1
ATOM 1941 C CA . GLN A 1 248 ? 12.212 1.788 -12.705 1.00 81.50 248 GLN A CA 1
ATOM 1942 C C . GLN A 1 248 ? 12.559 1.377 -14.144 1.00 81.50 248 GLN A C 1
ATOM 1944 O O . GLN A 1 248 ? 13.037 2.197 -14.927 1.00 81.50 248 GLN A O 1
ATOM 1949 N N . GLU A 1 249 ? 12.365 0.106 -14.501 1.00 69.62 249 GLU A N 1
ATOM 1950 C CA . GLU A 1 249 ? 12.624 -0.384 -15.858 1.00 69.62 249 GLU A CA 1
ATOM 1951 C C . GLU A 1 249 ? 11.466 -0.046 -16.813 1.00 69.62 249 GLU A C 1
ATOM 1953 O O . GLU A 1 249 ? 10.318 0.131 -16.398 1.00 69.62 249 GLU A O 1
ATOM 1958 N N . GLN A 1 250 ? 11.761 0.004 -18.117 1.00 65.25 250 GLN A N 1
ATOM 1959 C CA . GLN A 1 250 ? 10.744 0.220 -19.147 1.00 65.25 250 GLN A CA 1
ATOM 1960 C C . GLN A 1 250 ? 9.764 -0.967 -19.237 1.00 65.25 250 GLN A C 1
ATOM 1962 O O . GLN A 1 250 ? 10.153 -2.133 -19.162 1.00 65.25 250 GLN A O 1
ATOM 1967 N N . TYR A 1 251 ? 8.484 -0.632 -19.401 1.00 67.56 251 TYR A N 1
ATOM 1968 C CA . TYR A 1 251 ? 7.337 -1.522 -19.617 1.00 67.56 251 TYR A CA 1
ATOM 1969 C C . TYR A 1 251 ? 7.492 -2.469 -20.817 1.00 67.56 251 TYR A C 1
ATOM 1971 O O . TYR A 1 251 ? 8.175 -2.106 -21.778 1.00 67.56 251 TYR A O 1
ATOM 1979 N N . PRO A 1 252 ? 6.752 -3.600 -20.857 1.00 74.94 252 PRO A N 1
ATOM 1980 C CA . PRO A 1 252 ? 5.858 -4.138 -19.819 1.00 74.94 252 PRO A CA 1
ATOM 1981 C C . PRO A 1 252 ? 6.543 -5.154 -18.891 1.00 74.94 252 PRO A C 1
ATOM 1983 O O . PRO A 1 252 ? 7.500 -5.837 -19.267 1.00 74.94 252 PRO A O 1
ATOM 1986 N N . THR A 1 253 ? 6.019 -5.317 -17.674 1.00 85.44 253 THR A N 1
ATOM 1987 C CA . THR A 1 253 ? 6.509 -6.304 -16.701 1.00 85.44 253 THR A CA 1
ATOM 1988 C C . THR A 1 253 ? 5.398 -7.207 -16.156 1.00 85.44 253 THR A C 1
ATOM 1990 O O . THR A 1 253 ? 4.212 -6.892 -16.199 1.00 85.44 253 THR A O 1
ATOM 1993 N N . ARG A 1 254 ? 5.774 -8.360 -15.581 1.00 90.69 254 ARG A N 1
ATOM 1994 C CA . ARG A 1 254 ? 4.815 -9.245 -14.887 1.00 90.69 254 ARG A CA 1
ATOM 1995 C C . ARG A 1 254 ? 4.200 -8.601 -13.639 1.00 90.69 254 ARG A C 1
ATOM 1997 O O . ARG A 1 254 ? 3.128 -9.022 -13.216 1.00 90.69 254 ARG A O 1
ATOM 2004 N N . TYR A 1 255 ? 4.868 -7.606 -13.058 1.00 93.19 255 TYR A N 1
ATOM 2005 C CA . TYR A 1 255 ? 4.369 -6.876 -11.896 1.00 93.19 255 TYR A CA 1
ATOM 2006 C C . TYR A 1 255 ? 3.249 -5.895 -12.265 1.00 93.19 255 TYR A C 1
ATOM 2008 O O . TYR A 1 255 ? 2.418 -5.599 -11.413 1.00 93.19 255 TYR A O 1
ATOM 2016 N N . ASP A 1 256 ? 3.149 -5.477 -13.530 1.00 92.69 256 ASP A N 1
ATOM 2017 C CA . ASP A 1 256 ? 2.101 -4.569 -14.016 1.00 92.69 256 ASP A CA 1
ATOM 2018 C C . ASP A 1 256 ? 0.709 -5.191 -13.830 1.00 92.69 256 ASP A C 1
ATOM 2020 O O . ASP A 1 256 ? -0.232 -4.526 -13.398 1.00 92.69 256 ASP A O 1
ATOM 2024 N N . GLN A 1 257 ? 0.587 -6.500 -14.083 1.00 91.25 257 GLN A N 1
ATOM 2025 C CA . GLN A 1 257 ? -0.656 -7.248 -13.871 1.00 91.25 257 GLN A CA 1
ATOM 2026 C C . GLN A 1 257 ? -1.014 -7.339 -12.383 1.00 91.25 257 GLN A C 1
ATOM 2028 O O . GLN A 1 257 ? -2.172 -7.167 -12.015 1.00 91.25 257 GLN A O 1
ATOM 2033 N N . VAL A 1 258 ? -0.014 -7.546 -11.518 1.00 94.69 258 VAL A N 1
ATOM 2034 C CA . VAL A 1 258 ? -0.212 -7.581 -10.060 1.00 94.69 258 VAL A CA 1
ATOM 2035 C C . VAL A 1 258 ? -0.681 -6.222 -9.547 1.00 94.69 258 VAL A C 1
ATOM 2037 O O . VAL A 1 258 ? -1.591 -6.168 -8.725 1.00 94.69 258 VAL A O 1
ATOM 2040 N N . LEU A 1 259 ? -0.107 -5.132 -10.058 1.00 95.25 259 LEU A N 1
ATOM 2041 C CA . LEU A 1 259 ? -0.498 -3.769 -9.714 1.00 95.25 259 LEU A CA 1
ATOM 2042 C C . LEU A 1 259 ? -1.936 -3.451 -10.146 1.00 95.25 259 LEU A C 1
ATOM 2044 O O . LEU A 1 259 ? -2.711 -2.940 -9.338 1.00 95.25 259 LEU A O 1
ATOM 2048 N N . ARG A 1 260 ? -2.321 -3.793 -11.382 1.00 92.69 260 ARG A N 1
ATOM 2049 C CA . ARG A 1 260 ? -3.707 -3.618 -11.853 1.00 92.69 260 ARG A CA 1
ATOM 2050 C C . ARG A 1 260 ? -4.696 -4.422 -11.010 1.00 92.69 260 ARG A C 1
ATOM 2052 O O . ARG A 1 260 ? -5.692 -3.876 -10.549 1.00 92.69 260 ARG A O 1
ATOM 2059 N N . ALA A 1 261 ? -4.383 -5.684 -10.727 1.00 92.50 261 ALA A N 1
ATOM 2060 C CA . ALA A 1 261 ? -5.221 -6.522 -9.879 1.00 92.50 261 ALA A CA 1
ATOM 2061 C C . ALA A 1 261 ? -5.318 -5.998 -8.436 1.00 92.50 261 ALA A C 1
ATOM 2063 O O . ALA A 1 261 ? -6.382 -6.074 -7.827 1.00 92.50 261 ALA A O 1
ATOM 2064 N N . ALA A 1 262 ? -4.230 -5.448 -7.884 1.00 94.44 262 ALA A N 1
ATOM 2065 C CA . ALA A 1 262 ? -4.212 -4.816 -6.564 1.00 94.44 262 ALA A CA 1
ATOM 2066 C C . ALA A 1 262 ? -5.144 -3.602 -6.495 1.00 94.44 262 ALA A C 1
ATOM 2068 O O . ALA A 1 262 ? -5.934 -3.482 -5.559 1.00 94.44 262 ALA A O 1
ATOM 2069 N N . ALA A 1 263 ? -5.097 -2.743 -7.515 1.00 92.38 263 ALA A N 1
ATOM 2070 C CA . ALA A 1 263 ? -6.010 -1.616 -7.665 1.00 92.38 263 ALA A CA 1
ATOM 2071 C C . ALA A 1 263 ? -7.487 -2.049 -7.676 1.00 92.38 263 ALA A C 1
ATOM 2073 O O . ALA A 1 263 ? -8.342 -1.370 -7.104 1.00 92.38 263 ALA A O 1
ATOM 2074 N N . GLU A 1 264 ? -7.779 -3.203 -8.276 1.00 90.06 264 GLU A N 1
ATOM 2075 C CA . GLU A 1 264 ? -9.130 -3.740 -8.436 1.00 90.06 264 GLU A CA 1
ATOM 2076 C C . GLU A 1 264 ? -9.684 -4.480 -7.208 1.00 90.06 264 GLU A C 1
ATOM 2078 O O . GLU A 1 264 ? -10.890 -4.720 -7.154 1.00 90.06 264 GLU A O 1
ATOM 2083 N N . VAL A 1 265 ? -8.872 -4.808 -6.191 1.00 87.62 265 VAL A N 1
ATOM 2084 C CA . VAL A 1 265 ? -9.342 -5.594 -5.026 1.00 87.62 265 VAL A CA 1
ATOM 2085 C C . VAL A 1 265 ? -10.529 -4.932 -4.319 1.00 87.62 265 VAL A C 1
ATOM 2087 O O . VAL A 1 265 ? -11.447 -5.625 -3.879 1.00 87.62 265 VAL A O 1
ATOM 2090 N N . MET A 1 266 ? -10.526 -3.601 -4.229 1.00 83.56 266 MET A N 1
ATOM 2091 C CA . MET A 1 266 ? -11.608 -2.825 -3.614 1.00 83.56 266 MET A CA 1
ATOM 2092 C C . MET A 1 266 ? -12.625 -2.300 -4.633 1.00 83.56 266 MET A C 1
ATOM 2094 O O . MET A 1 266 ? -13.520 -1.543 -4.261 1.00 83.56 266 MET A O 1
ATOM 2098 N N . ALA A 1 267 ? -12.506 -2.642 -5.919 1.00 78.69 267 ALA A N 1
ATOM 2099 C CA . ALA A 1 267 ? -13.413 -2.127 -6.935 1.00 78.69 267 ALA A CA 1
ATOM 2100 C C . ALA A 1 267 ? -14.848 -2.655 -6.711 1.00 78.69 267 ALA A C 1
ATOM 2102 O O . ALA A 1 267 ? -15.034 -3.825 -6.343 1.00 78.69 267 ALA A O 1
ATOM 2103 N N . PRO A 1 268 ? -15.890 -1.844 -6.977 1.00 62.12 268 PRO A N 1
ATOM 2104 C CA . PRO A 1 268 ? -17.287 -2.252 -6.800 1.00 62.12 268 PRO A CA 1
ATOM 2105 C C . PRO A 1 268 ? -17.643 -3.549 -7.544 1.00 62.12 268 PRO A C 1
ATOM 2107 O O . PRO A 1 268 ? -18.354 -4.398 -7.009 1.00 62.12 268 PRO A O 1
ATOM 2110 N N . ASN A 1 269 ? -17.065 -3.750 -8.733 1.00 59.12 269 ASN A N 1
ATOM 2111 C CA . ASN A 1 269 ? -17.310 -4.922 -9.578 1.00 59.12 269 ASN A CA 1
ATOM 2112 C C . ASN A 1 269 ? -16.775 -6.234 -8.969 1.00 59.12 269 ASN A C 1
ATOM 2114 O O . ASN A 1 269 ? -17.369 -7.288 -9.177 1.00 59.12 269 ASN A O 1
ATOM 2118 N N . TYR A 1 270 ? -15.706 -6.175 -8.166 1.00 50.88 270 TYR A N 1
ATOM 2119 C CA . TYR A 1 270 ? -15.155 -7.336 -7.451 1.00 50.88 270 TYR A CA 1
ATOM 2120 C C . TYR A 1 270 ? -15.728 -7.493 -6.037 1.00 50.88 270 TYR A C 1
ATOM 2122 O O . TYR A 1 270 ? -15.744 -8.593 -5.483 1.00 50.88 270 TYR A O 1
ATOM 2130 N N . SER A 1 271 ? -16.271 -6.414 -5.469 1.00 43.19 271 SER A N 1
ATOM 2131 C CA . SER A 1 271 ? -16.953 -6.412 -4.168 1.00 4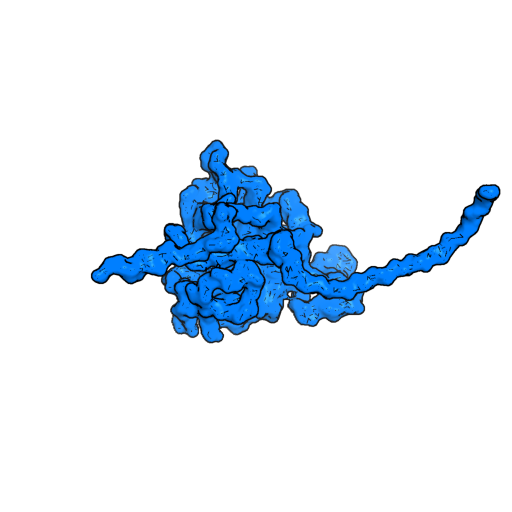3.19 271 SER A CA 1
ATOM 2132 C C . SER A 1 271 ? -18.243 -7.244 -4.180 1.00 43.19 271 SER A C 1
ATOM 2134 O O . SER A 1 271 ? -18.605 -7.840 -3.164 1.00 43.19 271 SER A O 1
ATOM 2136 N N . ALA A 1 272 ? -18.905 -7.327 -5.340 1.00 36.72 272 ALA A N 1
ATOM 2137 C CA . ALA A 1 272 ? -20.144 -8.076 -5.559 1.00 36.72 272 ALA A CA 1
ATOM 2138 C C . ALA A 1 272 ? -19.967 -9.609 -5.599 1.00 36.72 272 ALA A C 1
ATOM 2140 O O . ALA A 1 272 ? -20.954 -10.338 -5.568 1.00 36.72 272 ALA A O 1
ATOM 2141 N N . LEU A 1 273 ? -18.727 -10.115 -5.634 1.00 34.81 273 LEU A N 1
ATOM 2142 C CA . LEU A 1 273 ? -18.424 -11.553 -5.643 1.00 34.81 273 LEU A CA 1
ATOM 2143 C C . LEU A 1 273 ? -18.230 -12.155 -4.238 1.00 34.81 273 LEU A C 1
ATOM 2145 O O . LEU A 1 273 ? -17.854 -13.322 -4.112 1.00 34.81 273 LEU A O 1
ATOM 2149 N N . LYS A 1 274 ? -18.500 -11.403 -3.161 1.00 31.33 274 LYS A N 1
ATOM 2150 C CA . LYS A 1 274 ? -18.604 -11.991 -1.816 1.00 31.33 274 LYS A CA 1
ATOM 2151 C C . LYS A 1 274 ? -19.936 -12.744 -1.679 1.00 31.33 274 LYS A C 1
ATOM 2153 O O . LYS A 1 274 ? -20.979 -12.146 -1.941 1.00 31.33 274 LYS A O 1
ATOM 2158 N N . PRO A 1 275 ? -19.956 -14.006 -1.205 1.00 29.62 275 PRO A N 1
ATOM 2159 C CA . PRO A 1 275 ? -21.205 -14.618 -0.778 1.00 29.62 275 PRO A CA 1
ATOM 2160 C C . PRO A 1 275 ? -21.767 -13.802 0.391 1.00 29.62 275 PRO A C 1
ATOM 2162 O O . PRO A 1 275 ? -21.079 -13.552 1.384 1.00 29.62 275 PRO A O 1
ATOM 2165 N N . ALA A 1 276 ? -23.008 -13.347 0.242 1.00 30.81 276 ALA A N 1
ATOM 2166 C CA . ALA A 1 276 ? -23.729 -12.629 1.278 1.00 30.81 276 ALA A CA 1
ATOM 2167 C C . ALA A 1 276 ? -23.866 -13.522 2.520 1.00 30.81 276 ALA A C 1
ATOM 2169 O O . ALA A 1 276 ? -24.578 -14.525 2.495 1.00 30.81 276 ALA A O 1
ATOM 2170 N N . HIS A 1 277 ? -23.207 -13.159 3.622 1.00 28.39 277 HIS A N 1
ATOM 2171 C CA . HIS A 1 277 ? -23.625 -13.659 4.926 1.00 28.39 277 HIS A CA 1
ATOM 2172 C C . HIS A 1 277 ? -24.869 -12.875 5.374 1.00 28.39 277 HIS A C 1
ATOM 2174 O O . HIS A 1 277 ? -24.848 -11.642 5.360 1.00 28.39 277 HIS A O 1
ATOM 2180 N N . PRO A 1 278 ? -25.960 -13.560 5.762 1.00 33.59 278 PRO A N 1
ATOM 2181 C CA . PRO A 1 278 ? -27.214 -12.917 6.107 1.00 33.59 278 PRO A CA 1
ATOM 2182 C C . PRO A 1 278 ? -27.151 -12.439 7.559 1.00 33.59 278 PRO A C 1
ATOM 2184 O O . PRO A 1 278 ? -27.373 -13.212 8.489 1.00 33.59 278 PRO A O 1
ATOM 2187 N N . HIS A 1 279 ? -26.870 -11.157 7.778 1.00 34.84 279 HIS A N 1
ATOM 2188 C CA . HIS A 1 279 ? -27.188 -10.540 9.063 1.00 34.84 279 HIS A CA 1
ATOM 2189 C C . HIS A 1 279 ? -28.628 -10.039 9.027 1.00 34.84 279 HIS A C 1
ATOM 2191 O O . HIS A 1 279 ? -28.951 -9.009 8.440 1.00 34.84 279 HIS A O 1
ATOM 2197 N N . GLY A 1 280 ? -29.498 -10.852 9.629 1.00 30.88 280 GLY A N 1
ATOM 2198 C CA . GLY A 1 280 ? -30.917 -10.590 9.784 1.00 30.88 280 GLY A CA 1
ATOM 2199 C C . GLY A 1 280 ? -31.179 -9.287 10.528 1.00 30.88 280 GLY A C 1
ATOM 2200 O O . GLY A 1 280 ? -30.788 -9.108 11.680 1.00 30.88 280 GLY A O 1
ATOM 2201 N N . THR A 1 281 ? -31.912 -8.399 9.872 1.00 28.52 281 THR A N 1
ATOM 2202 C CA . THR A 1 281 ? -32.563 -7.260 10.504 1.00 28.52 281 THR A CA 1
ATOM 2203 C C . THR A 1 281 ? -33.851 -7.772 11.148 1.00 28.52 281 THR A C 1
ATOM 2205 O O . THR A 1 281 ? -34.861 -7.977 10.477 1.00 28.52 281 THR A O 1
ATOM 2208 N N . LYS A 1 282 ? -33.834 -8.011 12.464 1.00 31.36 282 LYS A N 1
ATOM 2209 C CA . LYS A 1 282 ? -35.076 -8.017 13.247 1.00 31.36 282 LYS A CA 1
ATOM 2210 C C . LYS A 1 282 ? -35.486 -6.561 13.443 1.00 31.36 282 LYS A C 1
ATOM 2212 O O . LYS A 1 282 ? -34.949 -5.873 14.304 1.00 31.36 282 LYS A O 1
ATOM 2217 N N . LEU A 1 283 ? -36.423 -6.097 12.623 1.00 29.62 283 LEU A N 1
ATOM 2218 C CA . LEU A 1 283 ? -37.179 -4.884 12.906 1.00 29.62 283 LEU A CA 1
ATOM 2219 C C . LEU A 1 283 ? -38.066 -5.151 14.127 1.00 29.62 283 LEU A C 1
ATOM 2221 O O . LEU A 1 283 ? -38.981 -5.973 14.087 1.00 29.62 283 LEU A O 1
ATOM 2225 N N . HIS A 1 284 ? -37.750 -4.469 15.226 1.00 29.86 284 HIS A N 1
ATOM 2226 C CA . HIS A 1 284 ? -38.641 -4.309 16.364 1.00 29.86 284 HIS A CA 1
ATOM 2227 C C . HIS A 1 284 ? -39.888 -3.545 15.904 1.00 29.86 284 HIS A C 1
ATOM 2229 O O . HIS A 1 284 ? -39.803 -2.369 15.558 1.00 29.86 284 HIS A O 1
ATOM 2235 N N . ALA A 1 285 ? -41.044 -4.207 15.909 1.00 30.20 285 ALA A N 1
ATOM 2236 C CA . ALA A 1 285 ? -42.327 -3.526 15.822 1.00 30.20 285 ALA A CA 1
ATOM 2237 C C . ALA A 1 285 ? -42.607 -2.856 17.175 1.00 30.20 285 ALA A C 1
ATOM 2239 O O . ALA A 1 285 ? -42.848 -3.532 18.177 1.00 30.20 285 ALA A O 1
ATOM 2240 N N . SER A 1 286 ? -42.526 -1.525 17.209 1.00 31.70 286 SER A N 1
ATOM 2241 C CA . SER A 1 286 ? -42.990 -0.718 18.331 1.00 31.70 286 SER A CA 1
ATOM 2242 C C . SER A 1 286 ? -44.516 -0.714 18.364 1.00 31.70 286 SER A C 1
ATOM 2244 O O . SER A 1 286 ? -45.178 -0.324 17.405 1.00 31.70 286 SER A O 1
ATOM 2246 N N . THR A 1 287 ? -45.055 -1.131 19.498 1.00 34.81 287 THR A N 1
ATOM 2247 C CA . THR A 1 287 ? -46.441 -0.952 19.926 1.00 34.81 287 THR A CA 1
ATOM 2248 C C . THR A 1 287 ? -46.804 0.524 20.117 1.00 34.81 287 THR A C 1
ATOM 2250 O O . THR A 1 287 ? -46.039 1.268 20.728 1.00 34.81 287 THR A O 1
ATOM 2253 N N . GLY A 1 288 ? -48.012 0.894 19.683 1.00 28.86 288 GLY A N 1
ATOM 2254 C CA . GLY A 1 288 ? -48.702 2.168 19.937 1.00 28.86 288 GLY A CA 1
ATOM 2255 C C . GLY A 1 288 ? -49.464 2.584 18.673 1.00 28.86 288 GLY A C 1
ATOM 2256 O O . GLY A 1 288 ? -48.853 2.710 17.626 1.00 28.86 288 GLY A O 1
ATOM 2257 N N . GLY A 1 289 ? -50.783 2.738 18.612 1.00 26.94 289 GLY A N 1
ATOM 2258 C CA . GLY A 1 289 ? -51.779 2.993 19.641 1.00 26.94 289 GLY A CA 1
ATOM 2259 C C . GLY A 1 289 ? -52.604 4.209 19.206 1.00 26.94 289 GLY A C 1
ATOM 2260 O O . GLY A 1 289 ? -52.116 5.323 19.326 1.00 26.94 289 GLY A O 1
ATOM 2261 N N . GLY A 1 290 ? -53.845 3.984 18.755 1.00 26.72 290 GLY A N 1
ATOM 2262 C CA . GLY A 1 290 ? -54.959 4.934 18.913 1.00 26.72 290 GLY A CA 1
ATOM 2263 C C . GLY A 1 290 ? -55.402 5.804 17.721 1.00 26.72 290 GLY A C 1
ATOM 2264 O O . GLY A 1 290 ? -54.608 6.539 17.149 1.00 26.72 290 GLY A O 1
ATOM 2265 N N . GLY A 1 291 ? -56.728 5.791 17.491 1.00 26.61 291 GLY A N 1
ATOM 2266 C CA . GLY A 1 291 ? -57.540 6.808 16.791 1.00 26.61 291 GLY A CA 1
ATOM 2267 C C . GLY A 1 291 ? -57.759 6.518 15.301 1.00 26.61 291 GLY A C 1
ATOM 2268 O O . GLY A 1 291 ? -56.792 6.404 14.570 1.00 26.61 291 GLY A O 1
ATOM 2269 N N . GLY A 1 292 ? -58.960 6.351 14.742 1.00 25.28 292 GLY A N 1
ATOM 2270 C CA . GLY A 1 292 ? -60.305 6.777 15.131 1.00 25.28 292 GLY A CA 1
ATOM 2271 C C . GLY A 1 292 ? -60.897 7.601 13.977 1.00 25.28 292 GLY A C 1
ATOM 2272 O O . GLY A 1 292 ? -60.258 8.561 13.564 1.00 25.28 292 GLY A O 1
ATOM 2273 N N . GLY A 1 293 ? -62.094 7.248 13.492 1.00 32.22 293 GLY A N 1
ATOM 2274 C CA . GLY A 1 293 ? -62.929 8.144 12.677 1.00 32.22 293 GLY A CA 1
ATOM 2275 C C . GLY A 1 293 ? -63.422 7.587 11.338 1.00 32.22 293 GLY A C 1
ATOM 2276 O O . GLY A 1 293 ? -62.648 7.555 10.391 1.00 32.22 293 GLY A O 1
ATOM 2277 N N . GLU A 1 294 ? -64.719 7.251 11.347 1.00 34.59 294 GLU A N 1
ATOM 2278 C CA . GLU A 1 294 ? -65.721 7.189 10.252 1.00 34.59 294 GLU A CA 1
ATOM 2279 C C . GLU A 1 294 ? -65.555 6.203 9.083 1.00 34.59 294 GLU A C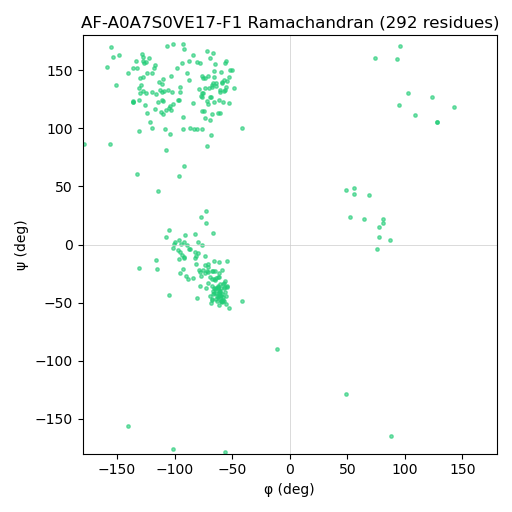 1
ATOM 2281 O O . GLU A 1 294 ? -64.623 6.324 8.261 1.00 34.59 294 GLU A O 1
#